Protein AF-A0A8J3AG41-F1 (afdb_monomer_lite)

Secondary structure (DSSP, 8-state):
--------------SSSSHHHHHHHHHHHHHHTTSTT-----------HHHHHHHHHHHHHHHHHHHHHHHHHHHHHHHHHHHHHHTT----S-HHHHHHHS-----TTPPP-HHHHHHHHHHHHHHHTT--HHHHHHHHTS-HHHHHHHHTTSSPPPHHHHHHHHHHHT--HHHHHHHHHHHHHHHHHHS-----

pLDDT: mean 72.89, std 23.7, range [34.88, 98.62]

Foldseek 3Di:
DDDDDDDDDDDDDDDPPPVVVVVVVVVVVVVVVVPVVPDDDDDPPPDPPVRVVVVVVVVVVVVVVVVVVVVVVVVVVVVVVVVVCVVPDPPPPDPVVVVVVVPPPVPLPDDDQLLQLLLCLLVCLCVVVPHDLVQLCVQLVHDSVVNVCSNRSNDDDDPSSLCSSCVSSVHHSVVSVVSSVVVVVVVCVSRPPPPD

Organism: NCBI:txid1769422

Sequence (196 aa):
MALETSSTMTAPLAATTRYAQETAQDLDRMHNTASVVADGSTMASTLTPAQKRAVLFAQQQILRARAARKAKDDRQAALHRMWANADREEEPVSRVNDAERTRVVVREDAPISLRKINGEVLRSLRTKDHKTLREISSKAGVSLGYLSEVERGQKEASSELLVSITHALGVRLSDMLMMVADRVREAESATPMSIA

Structure (mmCIF, N/CA/C/O backbone):
data_AF-A0A8J3AG41-F1
#
_entry.id   AF-A0A8J3AG41-F1
#
loop_
_atom_site.group_PDB
_atom_site.id
_atom_site.type_symbol
_atom_site.label_atom_id
_atom_site.label_alt_id
_atom_site.label_comp_id
_atom_site.label_asym_id
_atom_site.label_entity_id
_atom_site.label_seq_id
_atom_site.pdbx_PDB_ins_code
_atom_site.Cartn_x
_atom_site.Cartn_y
_atom_site.Cartn_z
_atom_site.occupancy
_atom_site.B_iso_or_equiv
_atom_site.auth_seq_id
_atom_site.auth_comp_id
_atom_site.auth_asym_id
_atom_site.auth_atom_id
_atom_site.pdbx_PDB_model_num
ATOM 1 N N . MET A 1 1 ? -43.669 50.202 -28.012 1.00 36.56 1 MET A N 1
ATOM 2 C CA . MET A 1 1 ? -44.116 50.920 -26.803 1.00 36.56 1 MET A CA 1
ATOM 3 C C . MET A 1 1 ? -44.992 49.954 -26.019 1.00 36.56 1 MET A C 1
ATOM 5 O O . MET A 1 1 ? -45.969 49.516 -26.598 1.00 36.56 1 MET A O 1
ATOM 9 N N . ALA A 1 2 ? -44.551 49.600 -24.805 1.00 38.56 2 ALA A N 1
ATOM 10 C CA . ALA A 1 2 ? -45.221 48.908 -23.687 1.00 38.56 2 ALA A CA 1
ATOM 11 C C . ALA A 1 2 ? -45.997 47.579 -23.919 1.00 38.56 2 ALA A C 1
ATOM 13 O O . ALA A 1 2 ? -46.876 47.535 -24.764 1.00 38.56 2 ALA A O 1
ATOM 14 N N . LEU A 1 3 ? -45.549 46.462 -23.303 1.00 39.31 3 LEU A N 1
ATOM 15 C CA . LEU A 1 3 ? -46.054 45.796 -22.059 1.00 39.31 3 LEU A CA 1
ATOM 16 C C . LEU A 1 3 ? -47.355 44.994 -22.345 1.00 39.31 3 LEU A C 1
ATOM 18 O O . LEU A 1 3 ? -48.200 45.488 -23.068 1.00 39.31 3 LEU A O 1
ATOM 22 N N . GLU A 1 4 ? -47.602 43.742 -21.940 1.00 36.19 4 GLU A N 1
ATOM 23 C CA . GLU A 1 4 ? -47.384 42.988 -20.688 1.00 36.19 4 GLU A CA 1
ATOM 24 C C . GLU A 1 4 ? -47.368 41.470 -21.032 1.00 36.19 4 GLU A C 1
ATOM 26 O O . GLU A 1 4 ? -48.158 40.999 -21.844 1.00 36.19 4 GLU A O 1
ATOM 31 N N . THR A 1 5 ? -46.349 40.689 -20.662 1.00 48.97 5 THR A N 1
ATOM 32 C CA . THR A 1 5 ? -46.307 39.743 -19.520 1.00 48.97 5 THR A CA 1
ATOM 33 C C . THR A 1 5 ? -47.616 39.022 -19.160 1.00 48.97 5 THR A C 1
ATOM 35 O O . THR A 1 5 ? -48.479 39.594 -18.501 1.00 48.97 5 THR A O 1
ATOM 38 N N . SER A 1 6 ? -47.687 37.713 -19.438 1.00 40.22 6 SER A N 1
ATOM 39 C CA . SER A 1 6 ? -48.563 36.789 -18.707 1.00 40.22 6 SER A CA 1
ATOM 40 C C . SER A 1 6 ? -47.785 35.540 -18.289 1.00 40.22 6 SER A C 1
ATOM 42 O O . SER A 1 6 ? -47.172 34.856 -19.106 1.00 40.22 6 SER A O 1
ATOM 44 N N . SER A 1 7 ? -47.777 35.320 -16.978 1.00 38.34 7 SER A N 1
ATOM 45 C CA . SER A 1 7 ? -47.120 34.253 -16.233 1.00 38.34 7 SER A CA 1
ATOM 46 C C . SER A 1 7 ? -48.202 33.295 -15.745 1.00 38.34 7 SER A C 1
ATOM 48 O O . SER A 1 7 ? -49.207 33.748 -15.199 1.00 38.34 7 SER A O 1
ATOM 50 N N . THR A 1 8 ? -48.018 31.986 -15.919 1.00 38.16 8 THR A N 1
ATOM 51 C CA . THR A 1 8 ? -48.847 30.966 -15.265 1.00 38.16 8 THR A CA 1
ATOM 52 C C . THR A 1 8 ? -48.002 29.775 -14.811 1.00 38.16 8 THR A C 1
ATOM 54 O O . THR A 1 8 ? -47.317 29.154 -15.614 1.00 38.16 8 THR A O 1
ATOM 57 N N . MET A 1 9 ? -48.175 29.455 -13.518 1.00 38.16 9 MET A N 1
ATOM 58 C CA . MET A 1 9 ? -48.061 28.138 -12.863 1.00 38.16 9 MET A CA 1
ATOM 59 C C . MET A 1 9 ? -46.650 27.557 -12.627 1.00 38.16 9 MET A C 1
ATOM 61 O O . MET A 1 9 ? -45.796 27.612 -13.493 1.00 38.16 9 MET A O 1
ATOM 65 N N . THR A 1 10 ? -46.302 26.898 -11.511 1.00 37.81 10 THR A N 1
ATOM 66 C CA . THR A 1 10 ? -46.996 26.489 -10.272 1.00 37.81 10 THR A CA 1
ATOM 67 C C . THR A 1 10 ? -45.979 25.740 -9.393 1.00 37.81 10 THR A C 1
ATOM 69 O O . THR A 1 10 ? -45.264 24.899 -9.929 1.00 37.81 10 THR A O 1
ATOM 72 N N . ALA A 1 11 ? -45.943 26.000 -8.075 1.00 46.06 11 ALA A N 1
ATOM 73 C CA . ALA A 1 11 ? -45.928 25.012 -6.965 1.00 46.06 11 ALA A CA 1
ATOM 74 C C . ALA A 1 11 ? -45.259 25.561 -5.674 1.00 46.06 11 ALA A C 1
ATOM 76 O O . ALA A 1 11 ? -44.270 26.288 -5.764 1.00 46.06 11 ALA A O 1
ATOM 77 N N . PRO A 1 12 ? -45.774 25.233 -4.466 1.00 44.53 12 PRO A N 1
ATOM 78 C CA . PRO A 1 12 ? -45.478 25.977 -3.241 1.00 44.53 12 PRO A CA 1
ATOM 79 C C . PRO A 1 12 ? -44.353 25.384 -2.367 1.00 44.53 12 PRO A C 1
ATOM 81 O O . PRO A 1 12 ? -44.258 24.178 -2.144 1.00 44.53 12 PRO A O 1
ATOM 84 N N . LEU A 1 13 ? -43.560 26.290 -1.786 1.00 49.25 13 LEU A N 1
ATOM 85 C CA . LEU A 1 13 ? -42.601 26.086 -0.694 1.00 49.25 13 LEU A CA 1
ATOM 86 C C . LEU A 1 13 ? -43.342 25.998 0.655 1.00 49.25 13 LEU A C 1
ATOM 88 O O . LEU A 1 13 ? -43.620 27.025 1.266 1.00 49.25 13 LEU A O 1
ATOM 92 N N . ALA A 1 14 ? -43.678 24.798 1.137 1.00 51.34 14 ALA A N 1
ATOM 93 C CA . ALA A 1 14 ? -44.323 24.649 2.455 1.00 51.34 14 ALA A CA 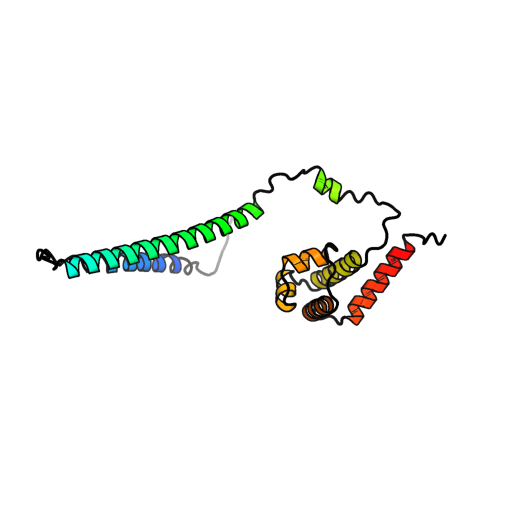1
ATOM 94 C C . ALA A 1 14 ? -43.998 23.331 3.191 1.00 51.34 14 ALA A C 1
ATOM 96 O O . ALA A 1 14 ? -44.852 22.794 3.895 1.00 51.34 14 ALA A O 1
ATOM 97 N N . ALA A 1 15 ? -42.781 22.791 3.049 1.00 47.53 15 ALA A N 1
ATOM 98 C CA . ALA A 1 15 ? -42.398 21.527 3.704 1.00 47.53 15 ALA A CA 1
ATOM 99 C C . ALA A 1 15 ? -41.177 21.604 4.645 1.00 47.53 15 ALA A C 1
ATOM 101 O O . ALA A 1 15 ? -40.955 20.676 5.416 1.00 47.53 15 ALA A O 1
ATOM 102 N N . THR A 1 16 ? -40.419 22.704 4.666 1.00 46.44 16 THR A N 1
ATOM 103 C CA . THR A 1 16 ? -39.138 22.757 5.407 1.00 46.44 16 THR A CA 1
ATOM 104 C C . THR A 1 16 ? -39.249 23.316 6.833 1.00 46.44 16 THR A C 1
ATOM 106 O O . THR A 1 16 ? -38.341 23.135 7.635 1.00 46.44 16 THR A O 1
ATOM 109 N N . THR A 1 17 ? -40.368 23.934 7.217 1.00 47.16 17 THR A N 1
ATOM 110 C CA . THR A 1 17 ? -40.473 24.606 8.532 1.00 47.16 17 THR A CA 1
ATOM 111 C C . THR A 1 17 ? -40.987 23.708 9.667 1.00 47.16 17 THR A C 1
ATOM 113 O O . THR A 1 17 ? -40.789 24.044 10.830 1.00 47.16 17 THR A O 1
ATOM 116 N N . ARG A 1 18 ? -41.590 22.539 9.388 1.00 45.62 18 ARG A N 1
ATOM 117 C CA . ARG A 1 18 ? -42.150 21.680 10.458 1.00 45.62 18 ARG A CA 1
ATOM 118 C C . ARG A 1 18 ? -41.102 20.874 11.233 1.00 45.62 18 ARG A C 1
ATOM 120 O O . ARG A 1 18 ? -41.240 20.727 12.440 1.00 45.62 18 ARG A O 1
ATOM 127 N N . TYR A 1 19 ? -40.015 20.446 10.588 1.00 46.03 19 TYR A N 1
ATOM 128 C CA . TYR A 1 19 ? -38.990 19.615 11.242 1.00 46.03 19 TYR A CA 1
ATOM 129 C C . TYR A 1 19 ? -38.147 20.348 12.301 1.00 46.03 19 TYR A C 1
ATOM 131 O O . TYR A 1 19 ? -37.528 19.699 13.136 1.00 46.03 19 TYR A O 1
ATOM 139 N N . ALA A 1 20 ? -38.126 21.685 12.302 1.00 49.38 20 ALA A N 1
ATOM 140 C CA . ALA A 1 20 ? -37.355 22.467 13.274 1.00 49.38 20 ALA A CA 1
ATOM 141 C C . ALA A 1 20 ? -38.138 22.809 14.558 1.00 49.38 20 ALA A C 1
ATOM 143 O O . ALA A 1 20 ? -37.534 23.214 15.549 1.00 49.38 20 ALA A O 1
ATOM 144 N N . GLN A 1 21 ? -39.470 22.663 14.559 1.00 46.06 21 GLN A N 1
ATOM 145 C CA . GLN A 1 21 ? -40.310 22.992 15.721 1.00 46.06 21 GLN A CA 1
ATOM 146 C C . GLN A 1 21 ? -40.555 21.787 16.644 1.00 46.06 21 GLN A C 1
ATOM 148 O O . GLN A 1 21 ? -40.683 21.976 17.853 1.00 46.06 21 GLN A O 1
ATOM 153 N N . GLU A 1 22 ? -40.536 20.555 16.123 1.00 45.59 22 GLU A N 1
ATOM 154 C CA . GLU A 1 22 ? -40.707 19.335 16.935 1.00 45.59 22 GLU A CA 1
ATOM 155 C C . GLU A 1 22 ? -39.511 19.061 17.863 1.00 45.59 22 GLU A C 1
ATOM 157 O O . GLU A 1 22 ? -39.698 18.679 19.016 1.00 45.59 22 GLU A O 1
ATOM 162 N N . THR A 1 23 ? -38.277 19.365 17.443 1.00 51.91 23 THR A N 1
ATOM 163 C CA . THR A 1 23 ? -37.080 19.138 18.276 1.00 51.91 23 THR A CA 1
ATOM 164 C C . THR A 1 23 ? -36.968 20.091 19.469 1.00 51.91 23 THR A C 1
ATOM 166 O O . THR A 1 23 ? -36.286 19.779 20.442 1.00 51.91 23 THR A O 1
ATOM 169 N N . ALA A 1 24 ? -37.628 21.253 19.417 1.00 45.84 24 ALA A N 1
ATOM 170 C CA . ALA A 1 24 ? -37.630 22.211 20.523 1.00 45.84 24 ALA A CA 1
ATOM 171 C C . ALA A 1 24 ? -38.620 21.813 21.634 1.00 45.84 24 ALA A C 1
ATOM 173 O O . ALA A 1 24 ? -38.321 22.006 22.810 1.00 45.84 24 ALA A O 1
ATOM 174 N N . GLN A 1 25 ? -39.760 21.203 21.282 1.00 49.34 25 GLN A N 1
ATOM 175 C CA . GLN A 1 25 ? -40.749 20.728 22.261 1.00 49.34 25 GLN A CA 1
ATOM 176 C C . GLN A 1 25 ? -40.289 19.475 23.020 1.00 49.34 25 GLN A C 1
ATOM 178 O O . GLN A 1 25 ? -40.615 19.325 24.200 1.00 49.34 25 GLN A O 1
ATOM 183 N N . ASP A 1 26 ? -39.490 18.608 22.393 1.00 46.56 26 ASP A N 1
ATOM 184 C CA . ASP A 1 26 ? -38.958 17.414 23.060 1.00 46.56 26 ASP A CA 1
ATOM 185 C C . ASP A 1 26 ? -37.839 17.736 24.064 1.00 46.56 26 ASP A C 1
ATOM 187 O O . ASP A 1 26 ? -37.774 17.120 25.130 1.00 46.56 26 ASP A O 1
ATOM 191 N N . LEU A 1 27 ? -37.010 18.754 23.807 1.00 49.56 27 LEU A N 1
ATOM 192 C CA . LEU A 1 27 ? -35.973 19.188 24.756 1.00 49.56 27 LEU A CA 1
ATOM 193 C C . LEU A 1 27 ? -36.553 19.875 26.005 1.00 49.56 27 LEU A C 1
ATOM 195 O O . LEU A 1 27 ? -35.980 19.751 27.093 1.00 49.56 27 LEU A O 1
ATOM 199 N N . ASP A 1 28 ? -37.703 20.539 25.873 1.00 46.38 28 ASP A N 1
ATOM 200 C CA . ASP A 1 28 ? -38.412 21.186 26.986 1.00 46.38 28 ASP A CA 1
ATOM 201 C C . ASP A 1 28 ? -39.203 20.160 27.826 1.00 46.38 28 ASP A C 1
ATOM 203 O O . ASP A 1 28 ? -39.227 20.215 29.060 1.00 46.38 28 ASP A O 1
ATOM 207 N N . ARG A 1 29 ? -39.746 19.112 27.182 1.00 49.69 29 ARG A N 1
ATOM 208 C CA . ARG A 1 29 ? -40.339 17.950 27.872 1.00 49.69 29 ARG A CA 1
ATOM 209 C C . ARG A 1 29 ? -39.324 17.183 28.717 1.00 49.69 29 ARG A C 1
ATOM 211 O O . ARG A 1 29 ? -39.673 16.756 29.816 1.00 49.69 29 ARG A O 1
ATOM 218 N N . MET A 1 30 ? -38.079 17.050 28.256 1.00 46.91 30 MET A N 1
ATOM 219 C CA . MET A 1 30 ? -37.020 16.387 29.031 1.00 46.91 30 MET A CA 1
ATOM 220 C C . MET A 1 30 ? -36.563 17.198 30.257 1.00 46.91 30 MET A C 1
ATOM 222 O O . MET A 1 30 ? -36.105 16.604 31.233 1.00 46.91 30 MET A O 1
ATOM 226 N N . HIS A 1 31 ? -36.726 18.528 30.256 1.00 44.34 31 HIS A N 1
ATOM 227 C CA . HIS A 1 31 ? -36.442 19.369 31.428 1.00 44.34 31 HIS A CA 1
ATOM 228 C C . HIS A 1 31 ? -37.589 19.374 32.450 1.00 44.34 31 HIS A C 1
ATOM 230 O O . HIS A 1 31 ? -37.336 19.486 33.650 1.00 44.34 31 HIS A O 1
ATOM 236 N N . ASN A 1 32 ? -38.839 19.187 32.012 1.00 44.91 32 ASN A N 1
ATOM 237 C CA . ASN A 1 32 ? -40.004 19.271 32.897 1.00 44.91 32 ASN A CA 1
ATOM 238 C C . ASN A 1 32 ? -40.341 17.951 33.626 1.00 44.91 32 ASN A C 1
ATOM 240 O O . ASN A 1 32 ? -41.004 17.961 34.658 1.00 44.91 32 ASN A O 1
ATOM 244 N N . THR A 1 33 ? -39.827 16.801 33.173 1.00 42.47 33 THR A N 1
ATOM 245 C CA . THR A 1 33 ? -39.965 15.525 33.910 1.00 42.47 33 THR A CA 1
ATOM 246 C C . THR A 1 33 ? -39.001 15.390 35.092 1.00 42.47 33 THR A C 1
ATOM 248 O O . THR A 1 33 ? -39.126 14.455 35.879 1.00 42.47 33 THR A O 1
ATOM 251 N N . ALA A 1 34 ? -38.044 16.311 35.243 1.00 39.38 34 ALA A N 1
ATOM 252 C CA . ALA A 1 34 ? -37.124 16.341 36.380 1.00 39.38 34 ALA A CA 1
ATOM 253 C C . ALA A 1 34 ? -37.651 17.161 37.577 1.00 39.38 34 ALA A C 1
ATOM 255 O O . ALA A 1 34 ? -37.074 17.080 38.660 1.00 39.38 34 ALA A O 1
ATOM 256 N N . SER A 1 35 ? -38.739 17.928 37.414 1.00 42.16 35 SER A N 1
ATOM 257 C CA . SER A 1 35 ? -39.269 18.827 38.456 1.00 42.16 35 SER A CA 1
ATOM 258 C C . SER A 1 35 ? -40.408 18.224 39.298 1.00 42.16 35 SER A C 1
ATOM 260 O O . SER A 1 35 ? -40.732 18.757 40.355 1.00 42.16 35 SER A O 1
ATOM 262 N N . VAL A 1 36 ? -40.972 17.072 38.906 1.00 44.12 36 VAL A N 1
ATOM 263 C CA . VAL A 1 36 ? -42.167 16.467 39.545 1.00 44.12 36 VAL A CA 1
ATOM 264 C C . VAL A 1 36 ? -41.846 15.611 40.792 1.00 44.12 36 VAL A C 1
ATOM 266 O O . VAL A 1 36 ? -42.715 14.948 41.342 1.00 44.12 36 VAL A O 1
ATOM 269 N N . VAL A 1 37 ? -40.614 15.643 41.314 1.00 46.59 37 VAL A N 1
ATOM 270 C CA . VAL A 1 37 ? -40.246 14.926 42.564 1.00 46.59 37 VAL A CA 1
ATOM 271 C C . VAL A 1 37 ? -39.979 15.886 43.737 1.00 46.59 37 VAL A C 1
ATOM 273 O O . VAL A 1 37 ? -39.535 15.473 44.803 1.00 46.59 37 VAL A O 1
ATOM 276 N N . ALA A 1 38 ? -40.276 17.176 43.582 1.00 45.97 38 ALA A N 1
ATOM 277 C CA . ALA A 1 38 ? -40.084 18.178 44.629 1.00 45.97 38 ALA A CA 1
ATOM 278 C C . ALA A 1 38 ? -41.406 18.584 45.304 1.00 45.97 38 ALA A C 1
ATOM 280 O O . ALA A 1 38 ? -41.698 19.766 45.430 1.00 45.97 38 ALA A O 1
ATOM 281 N N . ASP A 1 39 ? -42.193 17.610 45.762 1.00 41.06 39 ASP A N 1
ATOM 282 C CA . ASP A 1 39 ? -43.165 17.851 46.832 1.00 41.06 39 ASP A CA 1
ATOM 283 C C . ASP A 1 39 ? -43.136 16.675 47.815 1.00 41.06 39 ASP A C 1
ATOM 285 O O . ASP A 1 39 ? -43.698 15.604 47.603 1.00 41.06 39 ASP A O 1
ATOM 289 N N . GLY A 1 40 ? -42.318 16.848 48.845 1.00 44.06 40 GLY A N 1
ATOM 290 C CA . GLY A 1 40 ? -41.940 15.822 49.810 1.00 44.06 40 GLY A CA 1
ATOM 291 C C . GLY A 1 40 ? -41.161 16.464 50.946 1.00 44.06 40 GLY A C 1
ATOM 292 O O . GLY A 1 40 ? -40.018 16.105 51.228 1.00 44.06 40 GLY A O 1
ATOM 293 N N . SER A 1 41 ? -41.760 17.495 51.537 1.00 42.66 41 SER A N 1
ATOM 294 C CA . SER A 1 41 ? -41.221 18.214 52.681 1.00 42.66 41 SER A CA 1
ATOM 295 C C . SER A 1 41 ? -41.001 17.262 53.864 1.00 42.66 41 SER A C 1
ATOM 297 O O . SER A 1 41 ? -41.931 16.658 54.389 1.00 42.66 41 SER A O 1
ATOM 299 N N . THR A 1 42 ? -39.750 17.206 54.320 1.00 42.84 42 THR A N 1
ATOM 300 C CA . THR A 1 42 ? -39.383 17.223 55.744 1.00 42.84 42 THR A CA 1
ATOM 301 C C . THR A 1 42 ? -40.036 16.174 56.652 1.00 42.84 42 THR A C 1
ATOM 303 O O . THR A 1 42 ? -40.914 16.482 57.453 1.00 42.84 42 THR A O 1
ATOM 306 N N . MET A 1 43 ? -39.469 14.970 56.672 1.00 41.53 43 MET A N 1
ATOM 307 C CA . MET A 1 43 ? -39.323 14.238 57.932 1.00 41.53 43 MET A CA 1
ATOM 308 C C . MET A 1 43 ? -37.839 14.281 58.280 1.00 41.53 43 MET A C 1
ATOM 310 O O . MET A 1 43 ? -37.010 13.795 57.512 1.00 41.53 43 MET A O 1
ATOM 314 N N . ALA A 1 44 ? -37.487 14.940 59.385 1.00 46.97 44 ALA A N 1
ATOM 315 C CA . ALA A 1 44 ? -36.115 15.038 59.869 1.00 46.97 44 ALA A CA 1
ATOM 316 C C . ALA A 1 44 ? -35.490 13.634 59.927 1.00 46.97 44 ALA A C 1
ATOM 318 O O . ALA A 1 44 ? -35.841 12.825 60.783 1.00 46.97 44 ALA A O 1
ATOM 319 N N . SER A 1 45 ? -34.597 13.320 58.980 1.00 59.28 45 SER A N 1
ATOM 320 C CA . SER A 1 45 ? -34.043 11.977 58.850 1.00 59.28 45 SER A CA 1
ATOM 321 C C . SER A 1 45 ? -33.034 11.744 59.975 1.00 59.28 45 SER A C 1
ATOM 323 O O . SER A 1 45 ? -31.833 12.010 59.840 1.00 59.28 45 SER A O 1
ATOM 325 N N . THR A 1 46 ? -33.495 11.215 61.103 1.00 60.91 46 THR A N 1
ATOM 326 C CA . THR A 1 46 ? -32.637 10.574 62.102 1.00 60.91 46 THR A CA 1
ATOM 327 C C . THR A 1 46 ? -32.164 9.225 61.552 1.00 60.91 46 THR A C 1
ATOM 329 O O . THR A 1 46 ? -32.404 8.166 62.117 1.00 60.91 46 THR A O 1
ATOM 332 N N . LEU A 1 47 ? -31.477 9.267 60.402 1.00 67.75 47 LEU A N 1
ATOM 333 C CA . LEU A 1 47 ? -30.790 8.124 59.812 1.00 67.75 47 LEU A CA 1
ATOM 334 C C . LEU A 1 47 ? -29.871 7.535 60.877 1.00 67.75 47 LEU A C 1
ATOM 336 O O . LEU A 1 47 ? -29.074 8.263 61.491 1.00 67.75 47 LEU A O 1
ATOM 340 N N . THR A 1 48 ? -29.960 6.223 61.079 1.00 87.62 48 THR A N 1
ATOM 341 C CA . THR A 1 48 ? -29.035 5.539 61.979 1.00 87.62 48 THR A CA 1
ATOM 342 C C . THR A 1 48 ? -27.598 5.784 61.503 1.00 87.62 48 THR A C 1
ATOM 344 O O . THR A 1 48 ? -27.365 6.022 60.310 1.00 87.62 48 THR A O 1
ATOM 347 N N . PRO A 1 49 ? -26.589 5.727 62.389 1.00 84.56 49 PRO A N 1
ATOM 348 C CA . PRO A 1 49 ? -25.197 5.912 61.979 1.00 84.56 49 PRO A CA 1
ATOM 349 C C . PRO A 1 49 ? -24.778 4.990 60.820 1.00 84.56 49 PRO A C 1
ATOM 351 O O . PRO A 1 49 ? -23.992 5.395 59.964 1.00 84.56 49 PRO A O 1
ATOM 354 N N . ALA A 1 50 ? -25.350 3.783 60.744 1.00 84.81 50 ALA A N 1
ATOM 355 C CA . ALA A 1 50 ? -25.155 2.855 59.632 1.00 84.81 50 ALA A CA 1
ATOM 356 C C . ALA A 1 50 ? -25.777 3.368 58.320 1.00 84.81 50 ALA A C 1
ATOM 358 O O . ALA A 1 50 ? -25.118 3.355 57.282 1.00 84.81 50 ALA A O 1
ATOM 359 N N . GLN A 1 51 ? -27.005 3.893 58.365 1.00 82.81 51 GLN A N 1
ATOM 360 C CA . GLN A 1 51 ? -27.675 4.457 57.191 1.00 82.81 51 GLN A CA 1
ATOM 361 C C . GLN A 1 51 ? -26.984 5.736 56.685 1.00 82.81 51 GLN A C 1
ATOM 363 O O . GLN A 1 51 ? -26.811 5.894 55.479 1.00 82.81 51 GLN A O 1
ATOM 368 N N . LYS A 1 52 ? -26.490 6.612 57.575 1.00 84.38 52 LYS A N 1
ATOM 369 C CA . LYS A 1 52 ? -25.693 7.796 57.182 1.00 84.38 52 LYS A CA 1
ATOM 370 C C . LYS A 1 52 ? -24.403 7.406 56.456 1.00 84.38 52 LYS A C 1
ATOM 372 O O . LYS A 1 52 ? -24.060 8.005 55.438 1.00 84.38 52 LYS A O 1
ATOM 377 N N . ARG A 1 53 ? -23.702 6.377 56.949 1.00 87.38 53 ARG A N 1
ATOM 378 C CA . ARG A 1 53 ? -22.496 5.835 56.298 1.00 87.38 53 ARG A CA 1
ATOM 379 C C . ARG A 1 53 ? -22.812 5.217 54.936 1.00 87.38 53 ARG A C 1
ATOM 381 O O . ARG A 1 53 ? -22.052 5.435 53.999 1.00 87.38 53 ARG A O 1
ATOM 388 N N . ALA A 1 54 ? -23.936 4.513 54.810 1.00 83.69 54 ALA A N 1
ATOM 389 C CA . ALA A 1 54 ? -24.380 3.943 53.539 1.00 83.69 54 ALA A CA 1
ATOM 390 C C . ALA A 1 54 ? -24.676 5.028 52.489 1.00 83.69 54 ALA A C 1
ATOM 392 O O . ALA A 1 54 ? -24.233 4.912 51.348 1.00 83.69 54 ALA A O 1
ATOM 393 N N . VAL A 1 55 ? -25.348 6.117 52.881 1.00 88.62 55 VAL A N 1
ATOM 394 C CA . VAL A 1 55 ? -25.627 7.255 51.987 1.00 88.62 55 VAL A CA 1
ATOM 395 C C . VAL A 1 55 ? -24.337 7.951 51.547 1.00 88.62 55 VAL A C 1
ATOM 397 O O . VAL A 1 55 ? -24.161 8.199 50.356 1.00 88.62 55 VAL A O 1
ATOM 400 N N . LEU A 1 56 ? -23.399 8.210 52.465 1.00 90.44 56 LEU A N 1
ATOM 401 C CA . LEU A 1 56 ? -22.097 8.803 52.126 1.00 90.44 56 LEU A CA 1
ATOM 402 C C . LEU A 1 56 ? -21.272 7.904 51.202 1.00 90.44 56 LEU A C 1
ATOM 404 O O . LEU A 1 56 ? -20.658 8.390 50.254 1.00 90.44 56 LEU A O 1
ATOM 408 N N . PHE A 1 57 ? -21.277 6.593 51.449 1.00 91.62 57 PHE A N 1
ATOM 409 C CA . PHE A 1 57 ? -20.613 5.627 50.582 1.00 91.62 57 PHE A CA 1
ATOM 410 C C . PHE A 1 57 ? -21.221 5.646 49.177 1.00 91.62 57 PHE A C 1
ATOM 412 O O . PHE A 1 57 ? -20.487 5.779 48.201 1.00 91.62 57 PHE A O 1
ATOM 419 N N . ALA A 1 58 ? -22.551 5.609 49.060 1.00 83.62 58 ALA A N 1
ATOM 420 C CA . ALA A 1 58 ? -23.238 5.702 47.774 1.00 83.62 58 ALA A CA 1
ATOM 421 C C . ALA A 1 58 ? -22.938 7.030 47.054 1.00 83.62 58 ALA A C 1
ATOM 423 O O . ALA A 1 58 ? -22.605 7.031 45.868 1.00 83.62 58 ALA A O 1
ATOM 424 N N . GLN A 1 59 ? -22.962 8.157 47.772 1.00 89.31 59 GLN A N 1
ATOM 425 C CA . GLN A 1 59 ? -22.624 9.472 47.223 1.00 89.31 59 GLN A CA 1
ATOM 426 C C . GLN A 1 59 ? -21.169 9.521 46.728 1.00 89.31 59 GLN A C 1
ATOM 428 O O . GLN A 1 59 ? -20.898 10.041 45.643 1.00 89.31 59 GLN A O 1
ATOM 433 N N . GLN A 1 60 ? -20.235 8.918 47.469 1.00 91.56 60 GLN A N 1
ATOM 434 C CA . GLN A 1 60 ? -18.828 8.825 47.082 1.00 91.56 60 GLN A CA 1
ATOM 435 C C . GLN A 1 60 ? -18.616 7.919 45.861 1.00 91.56 60 GLN A C 1
ATOM 437 O O . GLN A 1 60 ? -17.815 8.259 44.989 1.00 91.56 60 GLN A O 1
ATOM 442 N N . GLN A 1 61 ? -19.343 6.804 45.754 1.00 89.12 61 GLN A N 1
ATOM 443 C CA . GLN A 1 61 ? -19.306 5.932 44.574 1.00 89.12 61 GLN A CA 1
ATOM 444 C C . GLN A 1 61 ? -19.820 6.663 43.327 1.00 89.12 61 GLN A C 1
ATOM 446 O O . GLN A 1 61 ? -19.180 6.610 42.278 1.00 89.12 61 G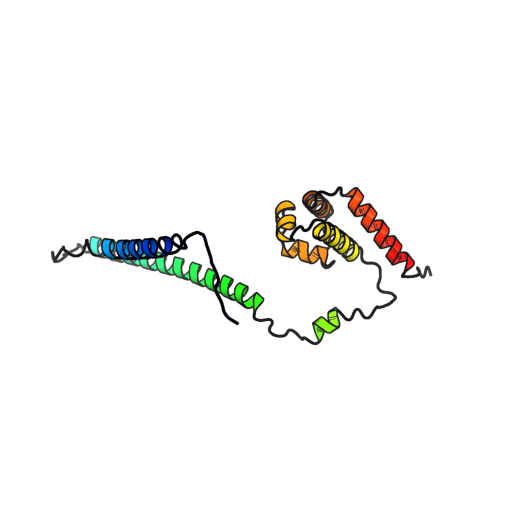LN A O 1
ATOM 451 N N . ILE A 1 62 ? -20.913 7.424 43.452 1.00 85.81 62 ILE A N 1
ATOM 452 C CA . ILE A 1 62 ? -21.459 8.239 42.355 1.00 85.81 62 ILE A CA 1
ATOM 453 C C . ILE A 1 62 ? -20.461 9.323 41.927 1.00 85.81 62 ILE A C 1
ATOM 455 O O . ILE A 1 62 ? -20.230 9.507 40.731 1.00 85.81 62 ILE A O 1
ATOM 459 N N . LEU A 1 63 ? -19.834 10.023 42.878 1.00 86.56 63 LEU A N 1
ATOM 460 C CA . LEU A 1 63 ? -18.819 11.040 42.581 1.00 86.56 63 LEU A CA 1
ATOM 461 C C . LEU A 1 63 ? -17.592 10.440 41.887 1.00 86.56 63 LEU A C 1
ATOM 463 O O . LEU A 1 63 ? -17.130 10.994 40.892 1.00 86.56 63 LEU A O 1
ATOM 467 N N . ARG A 1 64 ? -17.100 9.283 42.347 1.00 87.00 64 ARG A N 1
ATOM 468 C CA . ARG A 1 64 ? -15.989 8.562 41.703 1.00 87.00 64 ARG A CA 1
ATOM 469 C C . ARG A 1 64 ? -16.345 8.096 40.297 1.00 87.00 64 ARG A C 1
ATOM 471 O O . ARG A 1 64 ? -15.550 8.291 39.384 1.00 87.00 64 ARG A O 1
ATOM 478 N N . ALA A 1 65 ? -17.540 7.542 40.099 1.00 79.44 65 ALA A N 1
ATOM 479 C CA . ALA A 1 65 ? -18.011 7.120 38.783 1.00 79.44 65 ALA A CA 1
ATOM 480 C C . ALA A 1 65 ? -18.123 8.308 37.810 1.00 79.44 65 ALA A C 1
ATOM 482 O O . ALA A 1 65 ? -17.697 8.211 36.658 1.00 79.44 65 ALA A O 1
ATOM 483 N N . ARG A 1 66 ? -18.625 9.458 38.282 1.00 82.00 66 ARG A N 1
ATOM 484 C CA . ARG A 1 66 ? -18.677 10.702 37.495 1.00 82.00 66 ARG A CA 1
ATOM 485 C C . ARG A 1 66 ? -17.283 11.248 37.185 1.00 82.00 66 ARG A C 1
ATOM 487 O O . ARG A 1 66 ? -17.040 11.617 36.042 1.00 82.00 66 ARG A O 1
ATOM 494 N N . ALA A 1 67 ? -16.360 11.248 38.149 1.00 83.12 67 ALA A N 1
ATOM 495 C CA . ALA A 1 67 ? -14.973 11.667 37.937 1.00 83.12 67 ALA A CA 1
ATOM 496 C C . ALA A 1 67 ? -14.239 10.753 36.941 1.00 83.12 67 ALA A C 1
ATOM 498 O O . ALA A 1 67 ? -13.532 11.246 36.067 1.00 83.12 67 ALA A O 1
ATOM 499 N N . ALA A 1 68 ? -14.459 9.438 37.013 1.00 76.31 68 ALA A N 1
ATOM 500 C CA . ALA A 1 68 ? -13.896 8.472 36.073 1.00 76.31 68 ALA A CA 1
ATOM 501 C C . ALA A 1 68 ? -14.447 8.660 34.650 1.00 76.31 68 ALA A C 1
ATOM 503 O O . ALA A 1 68 ? -13.688 8.610 33.682 1.00 76.31 68 ALA A O 1
ATOM 504 N N . ARG A 1 69 ? -15.753 8.931 34.512 1.00 74.62 69 ARG A N 1
ATOM 505 C CA . ARG A 1 69 ? -16.372 9.215 33.210 1.00 74.62 69 ARG A CA 1
ATOM 506 C C . ARG A 1 69 ? -15.892 10.543 32.630 1.00 74.62 69 ARG A C 1
ATOM 508 O O . ARG A 1 69 ? -15.469 10.563 31.483 1.00 74.62 69 ARG A O 1
ATOM 515 N N . LYS A 1 70 ? -15.818 11.595 33.450 1.00 85.12 70 LYS A N 1
ATOM 516 C CA . LYS A 1 70 ? -15.229 12.883 33.063 1.00 85.12 70 LYS A CA 1
ATOM 517 C C . LYS A 1 70 ? -13.766 12.736 32.640 1.00 85.12 70 LYS A C 1
ATOM 519 O O . LYS A 1 70 ? -13.386 13.296 31.628 1.00 85.12 70 LYS A O 1
ATOM 524 N N . ALA A 1 71 ? -12.959 11.942 33.345 1.00 77.69 71 ALA A N 1
ATOM 525 C CA . ALA A 1 71 ? -11.567 11.695 32.963 1.00 77.69 71 ALA A CA 1
ATOM 526 C C . ALA A 1 71 ? -11.446 10.965 31.613 1.00 77.69 71 ALA A C 1
ATOM 528 O O . ALA A 1 71 ? -10.541 11.254 30.830 1.00 77.69 71 ALA A O 1
ATOM 529 N N . LYS A 1 72 ? -12.362 10.032 31.319 1.00 69.75 72 LYS A N 1
ATOM 530 C CA . LYS A 1 72 ? -12.432 9.358 30.016 1.00 69.75 72 LYS A CA 1
ATOM 531 C C . LYS A 1 72 ? -12.861 10.323 28.909 1.00 69.75 72 LYS A C 1
ATOM 533 O O . LYS A 1 72 ? -12.216 10.349 27.865 1.00 69.75 72 LYS A O 1
ATOM 538 N N . ASP A 1 73 ? -13.886 11.130 29.159 1.00 70.69 73 ASP A N 1
ATOM 539 C CA . ASP A 1 73 ? -14.400 12.114 28.205 1.00 70.69 73 ASP A CA 1
ATOM 540 C C . ASP A 1 73 ? -13.374 13.231 27.955 1.00 70.69 73 ASP A C 1
ATOM 542 O O . ASP A 1 73 ? -13.145 13.594 26.808 1.00 70.69 73 ASP A O 1
ATOM 546 N N . ASP A 1 74 ? -12.661 13.697 28.986 1.00 73.88 74 ASP A N 1
ATOM 547 C CA . ASP A 1 74 ? -11.555 14.658 28.879 1.00 73.88 74 ASP A CA 1
ATOM 548 C C . ASP A 1 74 ? -10.387 14.066 28.077 1.00 73.88 74 ASP A C 1
ATOM 550 O O . ASP A 1 74 ? -9.810 14.747 27.232 1.00 73.88 74 ASP A O 1
ATOM 554 N N . ARG A 1 75 ? -10.057 12.781 28.278 1.00 67.69 75 ARG A N 1
ATOM 555 C CA . ARG A 1 75 ? -9.034 12.076 27.487 1.00 67.69 75 ARG A CA 1
ATOM 556 C C . ARG A 1 75 ? -9.459 11.928 26.030 1.00 67.69 75 ARG A C 1
ATOM 558 O O . ARG A 1 75 ? -8.631 12.075 25.136 1.00 67.69 75 ARG A O 1
ATOM 565 N N . GLN A 1 76 ? -10.737 11.662 25.783 1.00 64.38 76 GLN A N 1
ATOM 566 C CA . GLN A 1 76 ? -11.285 11.520 24.439 1.00 64.38 76 GLN A CA 1
ATOM 567 C C . GLN A 1 76 ? -11.413 12.877 23.733 1.00 64.38 76 GLN A C 1
ATOM 569 O O . GLN A 1 76 ? -11.087 12.977 22.556 1.00 64.38 76 GLN A O 1
ATOM 574 N N . ALA A 1 77 ? -11.764 13.938 24.459 1.00 67.38 77 ALA A N 1
ATOM 575 C CA . ALA A 1 77 ? -11.742 15.315 23.985 1.00 67.38 77 ALA A CA 1
ATOM 576 C C . ALA A 1 77 ? -10.311 15.816 23.752 1.00 67.38 77 ALA A C 1
ATOM 578 O O . ALA A 1 77 ? -10.080 16.528 22.785 1.00 67.38 77 ALA A O 1
ATOM 579 N N . ALA A 1 78 ? -9.336 15.425 24.577 1.00 71.81 78 ALA A N 1
ATOM 580 C CA . ALA A 1 78 ? -7.922 15.714 24.349 1.00 71.81 78 ALA A CA 1
AT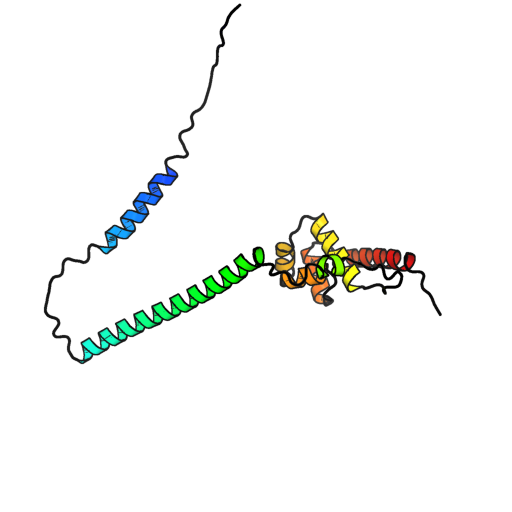OM 581 C C . ALA A 1 78 ? -7.402 14.990 23.102 1.00 71.81 78 ALA A C 1
ATOM 583 O O . ALA A 1 78 ? -6.743 15.611 22.279 1.00 71.81 78 ALA A O 1
ATOM 584 N N . LEU A 1 79 ? -7.758 13.717 22.906 1.00 66.81 79 LEU A N 1
ATOM 585 C CA . LEU A 1 79 ? -7.447 12.974 21.680 1.00 66.81 79 LEU A CA 1
ATOM 586 C C . LEU A 1 79 ? -8.112 13.600 20.449 1.00 66.81 79 LEU A C 1
ATOM 588 O O . LEU A 1 79 ? -7.459 13.770 19.427 1.00 66.81 79 LEU A O 1
ATOM 592 N N . HIS A 1 80 ? -9.382 13.994 20.551 1.00 59.94 80 HIS A N 1
ATOM 593 C CA . HIS A 1 80 ? -10.103 14.652 19.464 1.00 59.94 80 HIS A CA 1
ATOM 594 C C . HIS A 1 80 ? -9.572 16.065 19.189 1.00 59.94 80 HIS A C 1
ATOM 596 O O . HIS A 1 80 ? -9.527 16.465 18.038 1.00 59.94 80 HIS A O 1
ATOM 602 N N . ARG A 1 81 ? -9.119 16.813 20.206 1.00 68.25 81 ARG A N 1
ATOM 603 C CA . ARG A 1 81 ? -8.417 18.100 20.043 1.00 68.25 81 ARG A CA 1
ATOM 604 C C . ARG A 1 81 ? -7.044 17.911 19.414 1.00 68.25 81 ARG A C 1
ATOM 606 O O . ARG A 1 81 ? -6.709 18.660 18.514 1.00 68.25 81 ARG A O 1
ATOM 613 N N . MET A 1 82 ? -6.286 16.895 19.824 1.00 59.06 82 MET A N 1
ATOM 614 C CA . MET A 1 82 ? -5.020 16.546 19.175 1.00 59.06 82 MET A CA 1
ATOM 615 C C . MET A 1 82 ? -5.237 16.147 17.714 1.00 59.06 82 MET A C 1
ATOM 617 O O . MET A 1 82 ? -4.438 16.521 16.869 1.00 59.06 82 MET A O 1
ATOM 621 N N . TRP A 1 83 ? -6.323 15.441 17.393 1.00 55.78 83 TRP A N 1
ATOM 622 C CA . TRP A 1 83 ? -6.616 15.046 16.015 1.00 55.78 83 TRP A CA 1
ATOM 623 C C . TRP A 1 83 ? -7.217 16.187 15.178 1.00 55.78 83 TRP A C 1
ATOM 625 O O . TRP A 1 83 ? -6.848 16.345 14.025 1.00 55.78 83 TRP A O 1
ATOM 635 N N . ALA A 1 84 ? -8.049 17.047 15.771 1.00 56.41 84 ALA A N 1
ATOM 636 C CA . ALA A 1 84 ? -8.583 18.249 15.125 1.00 56.41 84 ALA A CA 1
ATOM 637 C C . ALA A 1 84 ? -7.522 19.347 14.936 1.00 56.41 84 ALA A C 1
ATOM 639 O O . ALA A 1 84 ? -7.621 20.146 14.007 1.00 56.41 84 ALA A O 1
ATOM 640 N N . ASN A 1 85 ? -6.501 19.382 15.797 1.00 47.81 85 ASN A N 1
ATOM 641 C CA . ASN A 1 85 ? -5.326 20.231 15.631 1.00 47.81 85 ASN A CA 1
ATOM 642 C C . ASN A 1 85 ? -4.255 19.568 14.754 1.00 47.81 85 ASN A C 1
ATOM 644 O O . ASN A 1 85 ? -3.434 20.289 14.217 1.00 47.81 85 ASN A O 1
ATOM 648 N N . ALA A 1 86 ? -4.269 18.251 14.521 1.00 52.16 86 ALA A N 1
ATOM 649 C CA . ALA A 1 86 ? -3.393 17.627 13.520 1.00 52.16 86 ALA A CA 1
ATOM 650 C C . ALA A 1 86 ? -3.725 18.084 12.085 1.00 52.16 86 ALA A C 1
ATOM 652 O O . ALA A 1 86 ? -2.863 18.027 11.215 1.00 52.16 86 ALA A O 1
ATOM 653 N N . ASP A 1 87 ? -4.941 18.598 11.865 1.00 49.03 87 ASP A N 1
ATOM 654 C CA . ASP A 1 87 ? -5.350 19.245 10.614 1.00 49.03 87 ASP A CA 1
ATOM 655 C C . ASP A 1 87 ? -5.067 20.771 10.595 1.00 49.03 87 ASP A C 1
ATOM 657 O O . ASP A 1 87 ? -5.272 21.414 9.566 1.00 49.03 87 ASP A O 1
ATOM 661 N N . ARG A 1 88 ? -4.626 21.386 11.714 1.00 46.03 88 ARG A N 1
ATOM 662 C CA . ARG A 1 88 ? -4.454 22.857 11.859 1.00 46.03 88 ARG A CA 1
ATOM 663 C C . ARG A 1 88 ? -3.073 23.331 12.324 1.00 46.03 88 ARG A C 1
ATOM 665 O O . ARG A 1 88 ? -2.643 24.394 11.891 1.00 46.03 88 ARG A O 1
ATOM 672 N N . GLU A 1 89 ? -2.391 22.585 13.181 1.00 40.97 89 GLU A N 1
ATOM 673 C CA . GLU A 1 89 ? -1.028 22.841 13.648 1.00 40.97 89 GLU A CA 1
ATOM 674 C C . GLU A 1 89 ? -0.061 21.904 12.919 1.00 40.97 89 GLU A C 1
ATOM 676 O O . GLU A 1 89 ? 0.509 20.965 13.471 1.00 40.97 89 GLU A O 1
ATOM 681 N N . GLU A 1 90 ? 0.166 22.226 11.646 1.00 43.50 90 GLU A N 1
ATOM 682 C CA . GLU A 1 90 ? 1.538 22.257 11.150 1.00 43.50 90 GLU A CA 1
ATOM 683 C C . GLU A 1 90 ? 2.286 23.358 11.929 1.00 43.50 90 GLU A C 1
ATOM 685 O O . GLU A 1 90 ? 2.432 24.482 11.447 1.00 43.50 90 GLU A O 1
ATOM 690 N N . GLU A 1 91 ? 2.765 23.076 13.144 1.00 34.88 91 GLU A N 1
ATOM 691 C CA . GLU A 1 91 ? 3.961 23.792 13.599 1.00 34.88 91 GLU A CA 1
ATOM 692 C C . GLU A 1 91 ? 5.059 23.469 12.573 1.00 34.88 91 GLU A C 1
ATOM 694 O O . GLU A 1 91 ? 5.244 22.293 12.233 1.00 34.88 91 GLU A O 1
ATOM 699 N N . PRO A 1 92 ? 5.724 24.485 11.995 1.00 41.41 92 PRO A N 1
ATOM 700 C CA . PRO A 1 92 ? 6.550 24.328 10.817 1.00 41.41 92 PRO A CA 1
ATOM 701 C C . PRO A 1 92 ? 7.795 23.548 11.214 1.00 41.41 92 PRO A C 1
ATOM 703 O O . PRO A 1 92 ? 8.825 24.122 11.571 1.00 41.41 92 PRO A O 1
ATOM 706 N N . VAL A 1 93 ? 7.731 22.222 11.099 1.00 43.69 93 VAL A N 1
ATOM 707 C CA . VAL A 1 93 ? 8.917 21.383 10.992 1.00 43.69 93 VAL A CA 1
ATOM 708 C C . VAL A 1 93 ? 9.543 21.744 9.659 1.00 43.69 93 VAL A C 1
ATOM 710 O O . VAL A 1 93 ? 9.346 21.063 8.667 1.00 43.69 93 VAL A O 1
ATOM 713 N N . SER A 1 94 ? 10.252 22.872 9.641 1.00 43.56 94 SER A N 1
ATOM 714 C CA . SER A 1 94 ? 11.085 23.307 8.542 1.00 43.56 94 SER A CA 1
ATOM 715 C C . SER A 1 94 ? 10.364 23.219 7.188 1.00 43.56 94 SER A C 1
ATOM 717 O O . SER A 1 94 ? 10.497 22.252 6.444 1.00 43.56 94 SER A O 1
ATOM 719 N N . ARG A 1 95 ? 9.669 24.289 6.784 1.00 44.94 95 ARG A N 1
ATOM 720 C CA . ARG A 1 95 ? 9.293 24.468 5.366 1.00 44.94 95 ARG A CA 1
ATOM 721 C C . ARG A 1 95 ? 10.512 24.553 4.438 1.00 44.94 95 ARG A C 1
ATOM 723 O O . ARG A 1 95 ? 10.336 24.534 3.223 1.00 44.94 95 ARG A O 1
ATOM 730 N N . VAL A 1 96 ? 11.733 24.590 4.986 1.00 45.38 96 VAL A N 1
ATOM 731 C CA . VAL A 1 96 ? 12.932 24.331 4.186 1.00 45.38 96 VAL A CA 1
ATOM 732 C C . VAL A 1 96 ? 13.066 22.847 3.817 1.00 45.38 96 VAL A C 1
ATOM 734 O O . VAL A 1 96 ? 13.591 22.575 2.754 1.00 45.38 96 VAL A O 1
ATOM 737 N N . ASN A 1 97 ? 12.437 21.902 4.530 1.00 47.88 97 ASN A N 1
ATOM 738 C CA . ASN A 1 97 ? 12.592 20.461 4.300 1.00 47.88 97 ASN A CA 1
ATOM 739 C C . ASN A 1 97 ? 11.511 19.762 3.456 1.00 47.88 97 ASN A C 1
ATOM 741 O O . ASN A 1 97 ? 11.770 18.645 3.028 1.00 47.88 97 ASN A O 1
ATOM 745 N N . ASP A 1 98 ? 10.336 20.336 3.169 1.00 39.41 98 ASP A N 1
ATOM 746 C CA . ASP A 1 98 ? 9.350 19.672 2.277 1.00 39.41 98 ASP A CA 1
ATOM 747 C C . ASP A 1 98 ? 9.578 20.004 0.797 1.00 39.41 98 ASP A C 1
ATOM 749 O O . ASP A 1 98 ? 9.512 19.121 -0.069 1.00 39.41 98 ASP A O 1
ATOM 753 N N . ALA A 1 99 ? 9.978 21.249 0.517 1.00 45.81 99 ALA A N 1
ATOM 754 C CA . ALA A 1 99 ? 10.571 21.615 -0.766 1.00 45.81 99 ALA A CA 1
ATOM 755 C C . ALA A 1 99 ? 11.919 20.902 -0.988 1.00 45.81 99 ALA A C 1
ATOM 757 O O . ALA A 1 99 ? 12.308 20.698 -2.130 1.00 45.81 99 ALA A O 1
ATOM 758 N N . GLU A 1 100 ? 12.605 20.469 0.077 1.00 43.00 100 GLU A N 1
ATOM 759 C CA . GLU A 1 100 ? 13.915 19.803 0.019 1.00 43.00 100 GLU A CA 1
ATOM 760 C C . GLU A 1 100 ? 13.841 18.264 0.139 1.00 43.00 100 GLU A C 1
ATOM 762 O O . GLU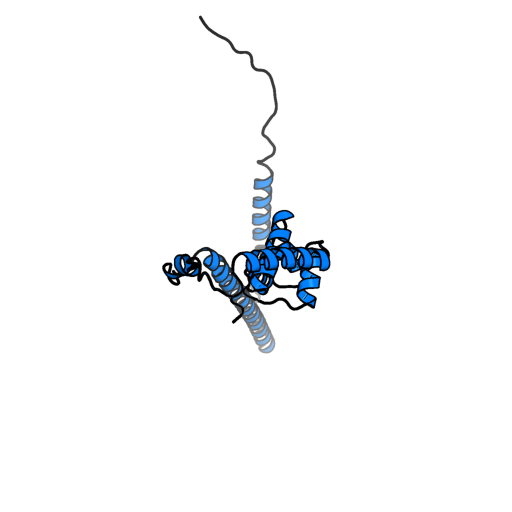 A 1 100 ? 14.679 17.581 -0.436 1.00 43.00 100 GLU A O 1
ATOM 767 N N . ARG A 1 101 ? 12.773 17.683 0.719 1.00 47.00 101 ARG A N 1
ATOM 768 C CA . ARG A 1 101 ? 12.397 16.255 0.562 1.00 47.00 101 ARG A CA 1
ATOM 769 C C . ARG A 1 101 ? 11.927 15.955 -0.855 1.00 47.00 101 ARG A C 1
ATOM 771 O O . ARG A 1 101 ? 12.091 14.829 -1.320 1.00 47.00 101 ARG A O 1
ATOM 778 N N . THR A 1 102 ? 11.344 16.958 -1.514 1.00 40.91 102 THR A N 1
ATOM 779 C CA . THR A 1 102 ? 10.907 16.895 -2.917 1.00 40.91 102 THR A CA 1
ATOM 780 C C . THR A 1 102 ? 11.880 17.590 -3.869 1.00 40.91 102 THR A C 1
ATOM 782 O O . THR A 1 102 ? 11.742 17.441 -5.082 1.00 40.91 102 THR A O 1
ATOM 785 N N . ARG A 1 103 ? 12.971 18.199 -3.372 1.00 41.56 103 ARG A N 1
ATOM 786 C CA . ARG A 1 103 ? 14.233 18.162 -4.118 1.00 41.56 103 ARG A CA 1
ATOM 787 C C . ARG A 1 103 ? 14.690 16.715 -4.074 1.00 41.56 103 ARG A C 1
ATOM 789 O O . ARG A 1 103 ? 15.619 16.326 -3.372 1.00 41.56 103 ARG A O 1
ATOM 796 N N . VAL A 1 104 ? 14.049 15.916 -4.917 1.00 43.44 104 VAL A N 1
ATOM 797 C CA . VAL A 1 104 ? 14.776 14.955 -5.714 1.00 43.44 104 VAL A CA 1
ATOM 798 C C . VAL A 1 104 ? 15.843 15.798 -6.409 1.00 43.44 104 VAL A C 1
ATOM 800 O O . VAL A 1 104 ? 15.664 16.294 -7.514 1.00 43.44 104 VAL A O 1
ATOM 803 N N . VAL A 1 105 ? 16.963 16.022 -5.712 1.00 42.47 105 VAL A N 1
ATOM 804 C CA . VAL A 1 105 ? 18.249 15.956 -6.374 1.00 42.47 105 VAL A CA 1
ATOM 805 C C . VAL A 1 105 ? 18.126 14.626 -7.080 1.00 42.47 105 VAL A C 1
ATOM 807 O O . VAL A 1 105 ? 18.091 13.579 -6.425 1.00 42.47 105 VAL A O 1
ATOM 810 N N . VAL A 1 106 ? 17.851 14.689 -8.379 1.00 46.25 106 VAL A N 1
ATOM 811 C CA . VAL A 1 106 ? 18.001 13.554 -9.264 1.00 46.25 106 VAL A CA 1
ATOM 812 C C . VAL A 1 106 ? 19.472 13.225 -9.093 1.00 46.25 106 VAL A C 1
ATOM 814 O O . VAL A 1 106 ? 20.342 13.814 -9.715 1.00 46.25 106 VAL A O 1
ATOM 817 N N . ARG A 1 107 ? 19.778 12.399 -8.092 1.00 48.47 107 ARG A N 1
ATOM 818 C CA . ARG A 1 107 ? 20.995 11.627 -8.106 1.00 48.47 107 ARG A CA 1
ATOM 819 C C . ARG A 1 107 ? 20.716 10.733 -9.290 1.00 48.47 107 ARG A C 1
ATOM 821 O O . ARG A 1 107 ? 19.909 9.814 -9.163 1.00 48.47 107 ARG A O 1
ATOM 828 N N . GLU A 1 108 ? 21.266 11.114 -10.436 1.00 51.72 108 GLU A N 1
ATOM 829 C CA . GLU A 1 108 ? 21.129 10.395 -11.705 1.00 51.72 108 GLU A CA 1
ATOM 830 C C . GLU A 1 108 ? 21.538 8.911 -11.541 1.00 51.72 108 GLU A C 1
ATOM 832 O O . GLU A 1 108 ? 21.122 8.072 -12.329 1.00 51.72 108 GLU A O 1
ATOM 837 N N . ASP A 1 109 ? 22.175 8.571 -10.408 1.00 56.00 109 ASP A N 1
ATOM 838 C CA . ASP A 1 109 ? 22.616 7.234 -10.008 1.00 56.00 109 ASP A CA 1
ATOM 839 C C . ASP A 1 109 ? 21.916 6.648 -8.756 1.00 56.00 109 ASP A C 1
ATOM 841 O O . ASP A 1 109 ? 22.453 5.746 -8.107 1.00 56.00 109 ASP A O 1
ATOM 845 N N . ALA A 1 110 ? 20.756 7.161 -8.316 1.00 64.50 110 ALA A N 1
ATOM 846 C CA . ALA A 1 110 ? 20.066 6.551 -7.172 1.00 64.50 110 ALA A CA 1
ATOM 847 C C . ALA A 1 110 ? 19.614 5.117 -7.525 1.00 64.50 110 ALA A C 1
ATOM 849 O O . ALA A 1 110 ? 18.854 4.945 -8.478 1.00 64.50 110 ALA A O 1
ATOM 850 N N . PRO A 1 111 ? 20.013 4.088 -6.752 1.00 76.38 111 PRO A N 1
ATOM 851 C CA . PRO A 1 111 ? 19.701 2.705 -7.091 1.00 76.38 111 PRO A CA 1
ATOM 852 C C . PRO A 1 111 ? 18.189 2.457 -7.106 1.00 76.38 111 PRO A C 1
ATOM 854 O O . PRO A 1 111 ? 17.442 2.990 -6.273 1.00 76.38 111 PRO A O 1
ATOM 857 N N . ILE A 1 112 ? 17.751 1.607 -8.039 1.00 87.00 112 ILE A N 1
ATOM 858 C CA . ILE A 1 112 ? 16.353 1.196 -8.205 1.00 87.00 112 ILE A CA 1
ATOM 859 C C . ILE A 1 112 ? 15.819 0.641 -6.879 1.00 87.00 112 ILE A C 1
ATOM 861 O O . ILE A 1 112 ? 16.404 -0.251 -6.266 1.00 87.00 112 ILE A O 1
ATOM 865 N N . SER A 1 113 ? 14.685 1.175 -6.418 1.00 94.31 113 SER A N 1
ATOM 866 C CA . SER A 1 113 ? 14.074 0.786 -5.146 1.00 94.31 113 SER A CA 1
ATOM 867 C C . SER A 1 113 ? 12.771 0.026 -5.372 1.00 94.31 113 SER A C 1
ATOM 869 O O . SER A 1 113 ? 11.756 0.623 -5.737 1.00 94.31 113 SER A O 1
ATOM 871 N N . LEU A 1 114 ? 12.772 -1.279 -5.077 1.00 95.25 114 LEU A N 1
ATOM 872 C CA . LEU A 1 114 ? 11.591 -2.127 -5.273 1.00 95.25 114 LEU A CA 1
ATOM 873 C C . LEU A 1 114 ? 10.390 -1.703 -4.420 1.00 95.25 114 LEU A C 1
ATOM 875 O O . LEU A 1 114 ? 9.294 -1.625 -4.964 1.00 95.25 114 LEU A O 1
ATOM 879 N N . ARG A 1 115 ? 10.556 -1.324 -3.141 1.00 96.00 115 ARG A N 1
ATOM 880 C CA . ARG A 1 115 ? 9.439 -0.740 -2.361 1.00 96.00 115 ARG A CA 1
ATOM 881 C C . ARG A 1 115 ? 8.791 0.466 -3.018 1.00 96.00 115 ARG A C 1
ATOM 883 O O . ARG A 1 115 ? 7.580 0.619 -2.902 1.00 96.00 115 ARG A O 1
ATOM 890 N N . LYS A 1 116 ? 9.569 1.344 -3.662 1.00 96.69 116 LYS A N 1
ATOM 891 C CA . LYS A 1 116 ? 9.008 2.527 -4.325 1.00 96.69 116 LYS A CA 1
ATOM 892 C C . LYS A 1 116 ? 8.176 2.108 -5.526 1.00 96.69 116 LYS A C 1
ATOM 894 O O . LYS A 1 116 ? 7.017 2.491 -5.598 1.00 96.69 116 LYS A O 1
ATOM 899 N N . ILE A 1 117 ? 8.723 1.244 -6.379 1.00 97.62 117 ILE A N 1
ATOM 900 C CA . ILE A 1 117 ? 8.013 0.734 -7.557 1.00 97.62 117 ILE A CA 1
ATOM 901 C C . ILE A 1 117 ? 6.745 -0.026 -7.145 1.00 97.62 117 ILE A C 1
ATOM 903 O O . ILE A 1 117 ? 5.664 0.247 -7.663 1.00 97.62 117 ILE A O 1
ATOM 907 N N . ASN A 1 118 ? 6.840 -0.923 -6.161 1.00 97.94 118 ASN A N 1
ATOM 908 C CA . ASN A 1 118 ? 5.685 -1.634 -5.613 1.00 97.94 118 ASN A CA 1
ATOM 909 C C . ASN A 1 118 ? 4.627 -0.656 -5.085 1.00 97.94 118 ASN A C 1
ATOM 911 O O . ASN A 1 118 ? 3.450 -0.774 -5.424 1.00 97.94 118 ASN A O 1
ATOM 915 N N . GLY A 1 119 ? 5.042 0.327 -4.282 1.00 98.25 119 GLY A N 1
ATOM 916 C CA . GLY A 1 119 ? 4.156 1.349 -3.732 1.00 98.25 119 GLY A CA 1
ATOM 917 C C . GLY A 1 119 ? 3.452 2.177 -4.810 1.00 98.25 119 GLY A C 1
ATOM 918 O O . GLY A 1 119 ? 2.241 2.387 -4.730 1.00 98.25 119 GLY A O 1
ATOM 919 N N . GLU A 1 120 ? 4.180 2.587 -5.848 1.00 98.19 120 GLU A N 1
ATOM 920 C CA . GLU A 1 120 ? 3.651 3.336 -6.991 1.00 98.19 120 GLU A CA 1
ATOM 921 C C . GLU A 1 120 ? 2.625 2.530 -7.790 1.00 98.19 120 GLU A C 1
ATOM 923 O O . GLU A 1 120 ? 1.558 3.056 -8.118 1.00 98.19 120 GLU A O 1
ATOM 928 N N . VAL A 1 121 ? 2.904 1.251 -8.064 1.00 98.50 121 VAL A N 1
ATOM 929 C CA . VAL A 1 121 ? 1.969 0.357 -8.762 1.00 98.50 121 VAL A CA 1
ATOM 930 C C . VAL A 1 121 ? 0.696 0.160 -7.936 1.00 98.50 121 VAL A C 1
ATOM 932 O O . VAL A 1 121 ? -0.405 0.331 -8.460 1.00 98.50 121 VAL A O 1
ATOM 935 N N . LEU A 1 122 ? 0.818 -0.118 -6.632 1.00 98.50 122 LEU A N 1
ATOM 936 C CA . LEU A 1 122 ? -0.338 -0.259 -5.737 1.00 98.50 122 LEU A CA 1
ATOM 937 C C . LEU A 1 122 ? -1.183 1.019 -5.691 1.00 98.50 122 LEU A C 1
ATOM 939 O O . LEU A 1 122 ? -2.408 0.961 -5.827 1.00 98.50 122 LEU A O 1
ATOM 943 N N . ARG A 1 123 ? -0.532 2.180 -5.561 1.00 98.62 123 ARG A N 1
ATOM 944 C CA . ARG A 1 123 ? -1.203 3.481 -5.579 1.00 98.62 123 ARG A CA 1
ATOM 945 C C . ARG A 1 123 ? -1.921 3.711 -6.905 1.00 98.62 123 ARG A C 1
ATOM 947 O O . ARG A 1 123 ? -3.078 4.121 -6.886 1.00 98.62 123 ARG A O 1
ATOM 954 N N . SER A 1 124 ? -1.262 3.430 -8.031 1.00 98.50 124 SER A N 1
ATOM 955 C CA . SER A 1 124 ? -1.826 3.591 -9.373 1.00 98.50 124 SER A CA 1
ATOM 956 C C . SER A 1 124 ? -3.097 2.762 -9.542 1.00 98.50 124 SER A C 1
ATOM 958 O O . SER A 1 124 ? -4.142 3.322 -9.878 1.00 98.50 124 SER A O 1
ATOM 960 N N . LEU A 1 125 ? -3.037 1.468 -9.207 1.00 98.38 125 LEU A N 1
ATOM 961 C CA . LEU A 1 125 ? -4.179 0.552 -9.233 1.00 98.38 125 LEU A CA 1
ATOM 962 C C . LEU A 1 125 ? -5.333 1.059 -8.366 1.00 98.38 125 LEU A C 1
ATOM 964 O O . LEU A 1 125 ? -6.474 1.121 -8.822 1.00 98.38 125 LEU A O 1
ATOM 968 N N . ARG A 1 126 ? -5.036 1.493 -7.136 1.00 98.44 126 ARG A N 1
ATOM 969 C CA . ARG A 1 126 ? -6.048 2.032 -6.225 1.00 98.44 126 ARG A CA 1
ATOM 970 C C . ARG A 1 126 ? -6.731 3.274 -6.798 1.00 98.44 126 ARG A C 1
ATOM 972 O O . ARG A 1 126 ? -7.955 3.375 -6.758 1.00 98.44 126 ARG A O 1
ATOM 979 N N . THR A 1 127 ? -5.949 4.233 -7.294 1.00 97.94 127 THR A N 1
ATOM 980 C CA . THR A 1 127 ? -6.479 5.510 -7.794 1.00 97.94 127 THR A CA 1
ATOM 981 C C . THR A 1 127 ? -7.208 5.376 -9.124 1.00 97.94 127 THR A C 1
ATOM 983 O O . THR A 1 127 ? -8.186 6.087 -9.332 1.00 97.94 127 THR A O 1
ATOM 986 N N . LYS A 1 128 ? -6.772 4.454 -9.992 1.00 96.88 128 LYS A N 1
ATOM 987 C CA . LYS A 1 128 ? -7.422 4.161 -11.276 1.00 96.88 128 LYS A CA 1
ATOM 988 C C . LYS A 1 128 ? -8.845 3.636 -11.080 1.00 96.88 128 LYS A C 1
ATOM 990 O O . LYS A 1 128 ? -9.733 4.003 -11.835 1.00 96.88 128 LYS A O 1
ATOM 995 N N . ASP A 1 129 ? -9.055 2.857 -10.025 1.00 95.38 129 ASP A N 1
ATOM 996 C CA . ASP A 1 129 ? -10.367 2.337 -9.634 1.00 95.38 129 ASP A CA 1
ATOM 997 C C . ASP A 1 129 ? -11.143 3.276 -8.693 1.00 95.38 129 ASP A C 1
ATOM 999 O O . ASP A 1 129 ? -12.162 2.880 -8.128 1.00 95.38 129 ASP A O 1
ATOM 1003 N N . HIS A 1 130 ? -10.659 4.504 -8.474 1.00 97.69 130 HIS A N 1
ATOM 1004 C CA . HIS A 1 130 ? -11.259 5.492 -7.569 1.00 97.69 130 HIS A CA 1
ATOM 1005 C C . HIS A 1 130 ? -11.467 4.999 -6.124 1.00 97.69 130 HIS A C 1
ATOM 1007 O O . HIS A 1 130 ? -12.320 5.515 -5.403 1.00 97.69 130 HIS A O 1
ATOM 1013 N N . LYS A 1 131 ? -10.661 4.031 -5.668 1.00 97.25 131 LYS A N 1
ATOM 1014 C CA . LYS A 1 131 ? -10.744 3.475 -4.311 1.00 97.25 131 LYS A CA 1
ATOM 1015 C C . LYS A 1 131 ? -9.977 4.349 -3.317 1.00 97.25 131 LYS A C 1
ATOM 1017 O O . LYS A 1 131 ? -8.884 4.856 -3.597 1.00 97.25 131 LYS A O 1
ATOM 1022 N N . THR A 1 132 ? -10.505 4.519 -2.113 1.00 98.38 132 THR A N 1
ATOM 1023 C CA . THR A 1 132 ? -9.832 5.286 -1.053 1.00 98.38 132 THR A CA 1
ATOM 1024 C C . THR A 1 132 ? -8.843 4.419 -0.274 1.00 98.38 132 THR A C 1
ATOM 1026 O O . THR A 1 132 ? -8.974 3.197 -0.204 1.00 98.38 132 THR A O 1
ATOM 1029 N N . LEU A 1 133 ? -7.846 5.041 0.370 1.00 98.44 133 LEU A N 1
ATOM 1030 C CA . LEU A 1 133 ? -6.939 4.325 1.280 1.00 98.44 133 LEU A CA 1
ATOM 1031 C C . LEU A 1 133 ? -7.707 3.588 2.386 1.00 98.44 133 LEU A C 1
ATOM 1033 O O . LEU A 1 133 ? -7.346 2.468 2.728 1.00 98.44 133 LEU A O 1
ATOM 1037 N N . ARG A 1 134 ? -8.777 4.201 2.914 1.00 98.19 134 ARG A N 1
ATOM 1038 C CA . ARG A 1 134 ? -9.609 3.630 3.982 1.00 98.19 134 ARG A CA 1
ATOM 1039 C C . ARG A 1 134 ? -10.324 2.358 3.533 1.00 98.19 134 ARG A C 1
ATOM 1041 O O . ARG A 1 134 ? -10.361 1.389 4.286 1.00 98.19 134 ARG A O 1
ATOM 1048 N N . GLU A 1 135 ? -10.871 2.357 2.321 1.00 97.75 135 GLU A N 1
ATOM 1049 C CA . GLU A 1 135 ? -11.536 1.184 1.747 1.00 97.75 135 GLU A CA 1
ATOM 1050 C C . GLU A 1 135 ? -10.570 0.011 1.598 1.00 97.75 135 GLU A C 1
ATOM 1052 O O . GLU A 1 135 ? -10.880 -1.100 2.030 1.00 97.75 135 GLU A O 1
ATOM 1057 N N . ILE A 1 136 ? -9.390 0.256 1.021 1.00 98.62 136 ILE A N 1
ATOM 1058 C CA . ILE A 1 136 ? -8.400 -0.801 0.793 1.00 98.62 136 ILE A CA 1
ATOM 1059 C C . ILE A 1 136 ? -7.809 -1.287 2.107 1.00 98.62 136 ILE A C 1
ATOM 1061 O O . ILE A 1 136 ? -7.754 -2.492 2.331 1.00 98.62 136 ILE A O 1
ATOM 1065 N N . SER A 1 137 ? -7.415 -0.379 3.003 1.00 98.31 137 SER A N 1
ATOM 1066 C CA . SER A 1 137 ? -6.803 -0.759 4.276 1.00 98.31 137 SER A CA 1
ATOM 1067 C C . SER A 1 137 ? -7.755 -1.608 5.119 1.00 98.31 137 SER A C 1
ATOM 1069 O O . SER A 1 137 ? -7.347 -2.625 5.673 1.00 98.31 137 SER A O 1
ATOM 1071 N N . SER A 1 138 ? -9.044 -1.242 5.149 1.00 98.00 138 SER A N 1
ATOM 1072 C CA . SER A 1 138 ? -10.068 -2.012 5.857 1.00 98.00 138 SER A CA 1
ATOM 1073 C C . SER A 1 138 ? -10.250 -3.413 5.271 1.00 98.00 138 SER A C 1
ATOM 1075 O O . SER A 1 138 ? -10.359 -4.369 6.031 1.00 98.00 138 SER A O 1
ATOM 1077 N N . LYS A 1 139 ? -10.283 -3.549 3.939 1.00 98.12 139 LYS A N 1
ATOM 1078 C CA . LYS A 1 139 ? -10.439 -4.850 3.264 1.00 98.12 139 LYS A CA 1
ATOM 1079 C C . LYS A 1 139 ? -9.198 -5.735 3.390 1.00 98.12 139 LYS A C 1
ATOM 1081 O O . LYS A 1 139 ? -9.332 -6.944 3.514 1.00 98.12 139 LYS A O 1
ATOM 1086 N N . ALA A 1 140 ? -8.012 -5.134 3.371 1.00 97.50 140 ALA A N 1
ATOM 1087 C CA . ALA A 1 140 ? -6.736 -5.837 3.468 1.00 97.50 140 ALA A CA 1
ATOM 1088 C C . ALA A 1 140 ? -6.329 -6.180 4.916 1.00 97.50 140 ALA A C 1
ATOM 1090 O O . ALA A 1 140 ? -5.306 -6.832 5.125 1.00 97.50 140 ALA A O 1
ATOM 1091 N N . GLY A 1 141 ? -7.090 -5.730 5.922 1.00 97.62 141 GLY A N 1
ATOM 1092 C CA . GLY A 1 141 ? -6.780 -5.983 7.332 1.00 97.62 141 GLY A CA 1
ATOM 1093 C C . GLY A 1 141 ? -5.538 -5.240 7.837 1.00 97.62 141 GLY A C 1
ATOM 1094 O O . GLY A 1 141 ? -4.875 -5.710 8.757 1.00 97.62 141 GLY A O 1
ATOM 1095 N N . VAL A 1 142 ? -5.211 -4.086 7.248 1.00 97.75 142 VAL A N 1
ATOM 1096 C CA . VAL A 1 142 ? -4.057 -3.257 7.635 1.00 97.75 142 VAL A CA 1
ATOM 1097 C C . VAL A 1 142 ? -4.498 -1.862 8.067 1.00 97.75 142 VAL A C 1
ATOM 1099 O O . VAL A 1 14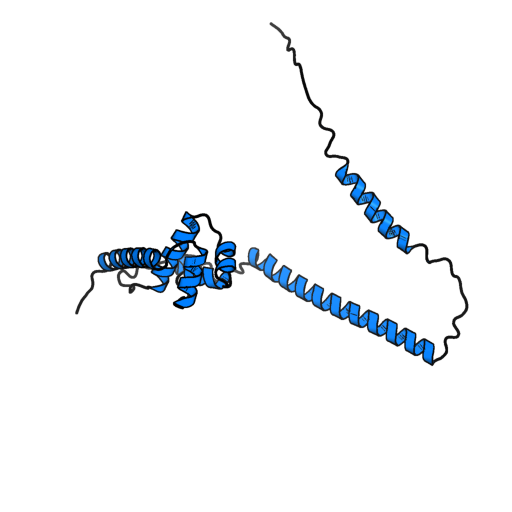2 ? -5.592 -1.398 7.743 1.00 97.75 142 VAL A O 1
ATOM 1102 N N . SER A 1 143 ? -3.639 -1.148 8.796 1.00 98.12 143 SER A N 1
ATOM 1103 C CA . SER A 1 143 ? -3.935 0.242 9.141 1.00 98.12 143 SER A CA 1
ATOM 1104 C C . SER A 1 143 ? -3.838 1.151 7.909 1.00 98.12 143 SER A C 1
ATOM 1106 O O . SER A 1 143 ? -3.021 0.934 7.010 1.00 98.12 143 SER A O 1
ATOM 1108 N N . LEU A 1 144 ? -4.656 2.208 7.879 1.00 98.12 144 LEU A N 1
ATOM 1109 C CA . LEU A 1 144 ? -4.616 3.224 6.820 1.00 98.12 144 LEU A CA 1
ATOM 1110 C C . LEU A 1 144 ? -3.223 3.856 6.711 1.00 98.12 144 LEU A C 1
ATOM 1112 O O . LEU A 1 144 ? -2.704 4.014 5.609 1.00 98.12 144 LEU A O 1
ATOM 1116 N N . GLY A 1 145 ? -2.612 4.180 7.856 1.00 98.00 145 GLY A N 1
ATOM 1117 C CA . GLY A 1 145 ? -1.262 4.740 7.923 1.00 98.00 145 GLY A CA 1
ATOM 1118 C C . GLY A 1 145 ? -0.220 3.807 7.310 1.00 98.00 145 GLY A C 1
ATOM 1119 O O . GLY A 1 145 ? 0.564 4.254 6.478 1.00 98.00 145 GLY A O 1
ATOM 1120 N N . TYR A 1 146 ? -0.285 2.510 7.628 1.00 98.38 146 TYR A N 1
ATOM 1121 C CA . TYR A 1 146 ? 0.623 1.509 7.070 1.00 98.38 146 TYR A CA 1
ATOM 1122 C C . TYR A 1 146 ? 0.500 1.407 5.546 1.00 98.38 146 TYR A C 1
ATOM 1124 O O . TYR A 1 146 ? 1.505 1.519 4.848 1.00 98.38 146 TYR A O 1
ATOM 1132 N N . LEU A 1 147 ? -0.722 1.284 5.010 1.00 98.56 147 LEU A N 1
ATOM 1133 C CA . LEU A 1 147 ? -0.933 1.257 3.556 1.00 98.56 147 LEU A CA 1
ATOM 1134 C C . LEU A 1 147 ? -0.410 2.537 2.886 1.00 98.56 147 LEU A C 1
ATOM 1136 O O . LEU A 1 147 ? 0.212 2.489 1.830 1.00 98.56 147 LEU A O 1
ATOM 1140 N N . SER A 1 148 ? -0.617 3.685 3.530 1.00 98.50 148 SER A N 1
ATOM 1141 C CA . SER A 1 148 ? -0.127 4.974 3.049 1.00 98.50 148 SER A CA 1
ATOM 1142 C C . SER A 1 148 ? 1.407 5.037 2.997 1.00 98.50 148 SER A C 1
ATOM 1144 O O . SER A 1 148 ? 1.974 5.601 2.064 1.00 98.50 148 SER A O 1
ATOM 1146 N N . GLU A 1 149 ? 2.098 4.461 3.982 1.00 98.56 149 GLU A N 1
ATOM 1147 C CA . GLU A 1 149 ? 3.562 4.361 3.998 1.00 98.56 149 GLU A CA 1
ATOM 1148 C C . GLU A 1 149 ? 4.090 3.398 2.930 1.00 98.56 149 GLU A C 1
ATOM 1150 O O . GLU A 1 149 ? 5.094 3.711 2.286 1.00 98.56 149 GLU A O 1
ATOM 1155 N N . VAL A 1 150 ? 3.403 2.274 2.707 1.00 98.38 150 VAL A N 1
ATOM 1156 C CA . VAL A 1 150 ? 3.717 1.311 1.640 1.00 98.38 150 VAL A CA 1
ATOM 1157 C C . VAL A 1 150 ? 3.569 1.961 0.261 1.00 98.38 150 VAL A C 1
ATOM 1159 O O . VAL A 1 150 ? 4.508 1.921 -0.526 1.00 98.38 150 VAL A O 1
ATOM 1162 N N . GLU A 1 151 ? 2.459 2.655 -0.017 1.00 98.56 151 GLU A N 1
ATOM 1163 C CA . GLU A 1 151 ? 2.239 3.351 -1.300 1.00 98.56 151 GLU A CA 1
ATOM 1164 C C . GLU A 1 151 ? 3.277 4.444 -1.599 1.00 98.56 151 GLU A C 1
ATOM 1166 O O . GLU A 1 151 ? 3.489 4.806 -2.752 1.00 98.56 151 GLU A O 1
ATOM 1171 N N . ARG A 1 152 ? 3.927 4.988 -0.564 1.00 98.19 152 ARG A N 1
ATOM 1172 C CA . ARG A 1 152 ? 5.019 5.968 -0.692 1.00 98.19 152 ARG A CA 1
ATOM 1173 C C . ARG A 1 152 ? 6.412 5.329 -0.734 1.00 98.19 152 ARG A C 1
ATOM 1175 O O . ARG A 1 152 ? 7.409 6.053 -0.661 1.00 98.19 152 ARG A O 1
ATOM 1182 N N . GLY A 1 153 ? 6.502 3.998 -0.743 1.00 97.31 153 GLY A N 1
ATOM 1183 C CA . GLY A 1 153 ? 7.763 3.259 -0.693 1.00 97.31 153 GLY A CA 1
ATOM 1184 C C . GLY A 1 153 ? 8.574 3.492 0.585 1.00 97.31 153 GLY A C 1
ATOM 1185 O O . GLY A 1 153 ? 9.802 3.411 0.558 1.00 97.31 153 GLY A O 1
ATOM 1186 N N . GLN A 1 154 ? 7.917 3.840 1.697 1.00 97.25 154 GLN A N 1
ATOM 1187 C CA . GLN A 1 154 ? 8.572 4.036 2.998 1.00 97.25 154 GLN A CA 1
ATOM 1188 C C . GLN A 1 154 ? 8.659 2.735 3.798 1.00 97.25 154 GLN A C 1
ATOM 1190 O O . GLN A 1 154 ? 9.538 2.595 4.644 1.00 97.25 154 GLN A O 1
ATOM 1195 N N . LYS A 1 155 ? 7.763 1.782 3.523 1.00 97.31 155 LYS A N 1
ATOM 1196 C CA . LYS A 1 155 ? 7.749 0.453 4.137 1.00 97.31 155 LYS A CA 1
ATOM 1197 C C . LYS A 1 155 ? 7.693 -0.627 3.068 1.00 97.31 155 LYS A C 1
ATOM 1199 O O . LYS A 1 155 ? 6.995 -0.473 2.071 1.00 97.31 155 LYS A O 1
ATOM 1204 N N . GLU A 1 156 ? 8.414 -1.712 3.318 1.00 96.75 156 GLU A N 1
ATOM 1205 C CA . GLU A 1 156 ? 8.264 -2.965 2.581 1.00 96.75 156 GLU A CA 1
ATOM 1206 C C . GLU A 1 156 ? 7.034 -3.703 3.127 1.00 96.75 156 GLU A C 1
ATOM 1208 O O . GLU A 1 156 ? 6.846 -3.812 4.345 1.00 96.75 156 GLU A O 1
ATOM 1213 N N . ALA A 1 157 ? 6.181 -4.188 2.228 1.00 94.50 157 ALA A N 1
ATOM 1214 C CA . ALA A 1 157 ? 5.089 -5.082 2.588 1.00 94.50 157 ALA A CA 1
ATOM 1215 C C . ALA A 1 157 ? 5.602 -6.525 2.582 1.00 94.50 157 ALA A C 1
ATOM 1217 O O . ALA A 1 157 ? 6.341 -6.911 1.676 1.00 94.50 157 ALA A O 1
ATOM 1218 N N . SER A 1 158 ? 5.196 -7.335 3.565 1.00 96.81 158 SER A N 1
ATOM 1219 C CA . SER A 1 158 ? 5.445 -8.778 3.486 1.00 96.81 158 SER A CA 1
ATOM 1220 C C . SER A 1 158 ? 4.687 -9.377 2.298 1.00 96.81 158 SER A C 1
ATOM 1222 O O . SER A 1 158 ? 3.708 -8.795 1.817 1.00 96.81 158 SER A O 1
ATOM 1224 N N . SER A 1 159 ? 5.105 -10.555 1.835 1.00 95.81 159 SER A N 1
ATOM 1225 C CA . SER A 1 159 ? 4.440 -11.249 0.730 1.00 95.81 159 SER A CA 1
ATOM 1226 C C . SER A 1 159 ? 2.958 -11.516 1.026 1.00 95.81 159 SER A C 1
ATOM 1228 O O . SER A 1 159 ? 2.114 -11.313 0.156 1.00 95.81 159 SER A O 1
ATOM 1230 N N . GLU A 1 160 ? 2.614 -11.879 2.264 1.00 97.56 160 GLU A N 1
ATOM 1231 C CA . GLU A 1 160 ? 1.232 -12.091 2.713 1.00 97.56 160 GLU A CA 1
ATOM 1232 C C . GLU A 1 160 ? 0.413 -10.796 2.676 1.00 97.56 160 GLU A C 1
ATOM 1234 O O . GLU A 1 160 ? -0.739 -10.793 2.235 1.00 97.56 160 GLU A O 1
ATOM 1239 N N . LEU A 1 161 ? 1.004 -9.672 3.095 1.00 97.94 161 LEU A N 1
ATOM 1240 C CA . LEU A 1 161 ? 0.334 -8.372 3.047 1.00 97.94 161 LEU A CA 1
ATOM 1241 C C . LEU A 1 161 ? 0.149 -7.883 1.608 1.00 97.94 161 LEU A C 1
ATOM 1243 O O . LEU A 1 161 ? -0.902 -7.334 1.287 1.00 97.94 161 LEU A O 1
ATOM 1247 N N . LEU A 1 162 ? 1.117 -8.126 0.723 1.00 97.88 162 LEU A N 1
ATOM 1248 C CA . LEU A 1 162 ? 1.000 -7.852 -0.713 1.00 97.88 162 LEU A CA 1
ATOM 1249 C C . LEU A 1 162 ? -0.158 -8.632 -1.349 1.00 97.88 162 LEU A C 1
ATOM 1251 O O . LEU A 1 162 ? -0.957 -8.051 -2.089 1.00 97.88 162 LEU A O 1
ATOM 1255 N N . VAL A 1 163 ? -0.304 -9.918 -1.016 1.00 98.31 163 VAL A N 1
ATOM 1256 C CA . VAL A 1 163 ? -1.459 -10.735 -1.433 1.00 98.31 163 VAL A CA 1
ATOM 1257 C C . VAL A 1 163 ? -2.766 -10.137 -0.901 1.00 98.31 163 VAL A C 1
ATOM 1259 O O . VAL A 1 163 ? -3.713 -9.957 -1.663 1.00 98.31 163 VAL A O 1
ATOM 1262 N N . SER A 1 164 ? -2.819 -9.770 0.382 1.00 98.44 164 SER A N 1
ATOM 1263 C CA . SER A 1 164 ? -4.022 -9.184 0.990 1.00 98.44 164 SER A CA 1
ATOM 1264 C C . SER A 1 164 ? -4.432 -7.859 0.328 1.00 98.44 164 SER A C 1
ATOM 1266 O O . SER A 1 164 ? -5.602 -7.645 0.003 1.00 98.44 164 SER A O 1
ATOM 1268 N N . ILE A 1 165 ? -3.464 -6.976 0.062 1.00 98.50 165 ILE A N 1
ATOM 1269 C CA . ILE A 1 165 ? -3.699 -5.672 -0.571 1.00 98.50 165 ILE A CA 1
ATOM 1270 C C . ILE A 1 165 ? -4.148 -5.841 -2.029 1.00 98.50 165 ILE A C 1
ATOM 1272 O O . ILE A 1 165 ? -5.108 -5.195 -2.445 1.00 98.50 165 ILE A O 1
ATOM 1276 N N . THR A 1 166 ? -3.496 -6.711 -2.806 1.00 98.19 166 THR A N 1
ATOM 1277 C CA . THR A 1 166 ? -3.883 -6.973 -4.208 1.00 98.19 166 THR A CA 1
ATOM 1278 C C . THR A 1 166 ? -5.280 -7.587 -4.302 1.00 98.19 166 THR A C 1
ATOM 1280 O O . THR A 1 166 ? -6.097 -7.129 -5.104 1.00 98.19 166 THR A O 1
ATOM 1283 N N . HIS A 1 167 ? -5.618 -8.510 -3.398 1.00 98.31 167 HIS A N 1
ATOM 1284 C CA . HIS A 1 167 ? -6.972 -9.046 -3.275 1.00 98.31 167 HIS A CA 1
ATOM 1285 C C . HIS A 1 167 ? -8.002 -7.957 -2.922 1.00 98.31 167 HIS A C 1
ATOM 1287 O O . HIS A 1 167 ? -9.044 -7.859 -3.567 1.00 98.31 167 HIS A O 1
ATOM 1293 N N . ALA A 1 168 ? -7.698 -7.074 -1.964 1.00 98.38 168 ALA A N 1
ATOM 1294 C CA . ALA A 1 168 ? -8.557 -5.940 -1.607 1.00 98.38 168 ALA A CA 1
ATOM 1295 C C . ALA A 1 168 ? -8.757 -4.938 -2.760 1.00 98.38 168 ALA A C 1
ATOM 1297 O O . ALA A 1 168 ? -9.822 -4.320 -2.877 1.00 98.38 168 ALA A O 1
ATOM 1298 N N . LEU A 1 169 ? -7.744 -4.785 -3.616 1.00 98.25 169 LEU A N 1
ATOM 1299 C CA . LEU A 1 169 ? -7.802 -3.995 -4.844 1.00 98.25 169 LEU A CA 1
ATOM 1300 C C . LEU A 1 169 ? -8.594 -4.688 -5.958 1.00 98.25 169 LEU A C 1
ATOM 1302 O O . LEU A 1 169 ? -9.036 -4.001 -6.873 1.00 98.25 169 LEU A O 1
ATOM 1306 N N . GLY A 1 170 ? -8.848 -5.995 -5.867 1.00 97.81 170 GLY A N 1
ATOM 1307 C CA . GLY A 1 170 ? -9.538 -6.762 -6.905 1.00 97.81 170 GLY A CA 1
ATOM 1308 C C . GLY A 1 170 ? -8.645 -7.107 -8.099 1.00 97.81 170 GLY A C 1
ATOM 1309 O O . GLY A 1 170 ? -9.151 -7.283 -9.203 1.00 97.81 170 GLY A O 1
ATOM 1310 N N . VAL A 1 171 ? -7.329 -7.190 -7.890 1.00 97.81 171 VAL A N 1
ATOM 1311 C CA . VAL A 1 171 ? -6.348 -7.574 -8.916 1.00 97.81 171 VAL A CA 1
ATOM 1312 C C . VAL A 1 171 ? -5.618 -8.849 -8.509 1.00 97.81 171 VAL A C 1
ATOM 1314 O O . VAL A 1 171 ? -5.421 -9.117 -7.323 1.00 97.81 171 VAL A O 1
ATOM 1317 N N . ARG A 1 172 ? -5.178 -9.648 -9.486 1.00 98.00 172 ARG A N 1
ATOM 1318 C CA . ARG A 1 172 ? -4.334 -10.816 -9.201 1.00 98.00 172 ARG A CA 1
ATOM 1319 C C . ARG A 1 172 ? -2.915 -10.351 -8.884 1.00 98.00 172 ARG A C 1
ATOM 1321 O O . ARG A 1 172 ? -2.406 -9.436 -9.531 1.00 98.00 172 ARG A O 1
ATOM 1328 N N . LEU A 1 173 ? -2.245 -11.025 -7.946 1.00 97.94 173 LEU A N 1
ATOM 1329 C CA . LEU A 1 173 ? -0.854 -10.713 -7.599 1.00 97.94 173 LEU A CA 1
ATOM 1330 C C . LEU A 1 173 ? 0.071 -10.785 -8.827 1.00 97.94 173 LEU A C 1
ATOM 1332 O O . LEU A 1 173 ? 0.907 -9.909 -9.006 1.00 97.94 173 LEU A O 1
ATOM 1336 N N . SER A 1 174 ? -0.113 -11.778 -9.704 1.00 98.25 174 SER A N 1
ATOM 1337 C CA . SER A 1 174 ? 0.671 -11.920 -10.938 1.00 98.25 174 SER A CA 1
ATOM 1338 C C . SER A 1 174 ? 0.570 -10.699 -11.852 1.00 98.25 174 SER A C 1
ATOM 1340 O O . SER A 1 174 ? 1.575 -10.272 -12.407 1.00 98.25 174 SER A O 1
ATOM 1342 N N . ASP A 1 175 ? -0.626 -10.118 -11.985 1.00 98.31 175 ASP A N 1
ATOM 1343 C CA . ASP A 1 175 ? -0.852 -8.954 -12.847 1.00 98.31 175 ASP A CA 1
ATOM 1344 C C . ASP A 1 175 ? -0.135 -7.725 -12.288 1.00 98.31 175 ASP A C 1
ATOM 1346 O O . ASP A 1 175 ? 0.509 -6.989 -13.031 1.00 98.31 175 ASP A O 1
ATOM 1350 N N . MET A 1 176 ? -0.184 -7.544 -10.966 1.00 97.88 176 MET A N 1
ATOM 1351 C CA . MET A 1 176 ? 0.566 -6.492 -10.281 1.00 97.88 176 MET A CA 1
ATOM 1352 C C . MET A 1 176 ? 2.081 -6.679 -10.450 1.00 97.88 176 MET A C 1
ATOM 1354 O O . MET A 1 176 ? 2.776 -5.720 -10.773 1.00 97.88 176 MET A O 1
ATOM 1358 N N . LEU A 1 177 ? 2.592 -7.906 -10.307 1.00 98.25 177 LEU A N 1
ATOM 1359 C CA . LEU A 1 177 ? 4.019 -8.198 -10.473 1.00 98.25 177 LEU A CA 1
ATOM 1360 C C . LEU A 1 177 ? 4.506 -7.983 -11.912 1.00 98.25 177 LEU A C 1
ATOM 1362 O O . LEU A 1 177 ? 5.626 -7.516 -12.096 1.00 98.25 177 LEU A O 1
ATOM 1366 N N . MET A 1 178 ? 3.677 -8.256 -12.926 1.00 98.62 178 MET A N 1
ATOM 1367 C CA . MET A 1 178 ? 4.003 -7.907 -14.316 1.00 98.62 178 MET A CA 1
ATOM 1368 C C . MET A 1 178 ? 4.141 -6.389 -14.492 1.00 98.62 178 MET A C 1
ATOM 1370 O O . MET A 1 178 ? 5.123 -5.934 -15.070 1.00 98.62 178 MET A O 1
ATOM 1374 N N . MET A 1 179 ? 3.230 -5.595 -13.916 1.00 98.12 179 MET A N 1
ATOM 1375 C CA . MET A 1 179 ? 3.338 -4.127 -13.943 1.00 98.12 179 MET A CA 1
ATOM 1376 C C . MET A 1 179 ? 4.596 -3.628 -13.222 1.00 98.12 179 MET A C 1
ATOM 1378 O O . MET A 1 179 ? 5.242 -2.689 -13.681 1.00 98.12 179 MET A O 1
ATOM 1382 N N . VAL A 1 180 ? 4.959 -4.250 -12.097 1.00 97.88 180 VAL A N 1
ATOM 1383 C CA . VAL A 1 180 ? 6.208 -3.948 -11.380 1.00 97.88 180 VAL A CA 1
ATOM 1384 C C . VAL A 1 180 ? 7.416 -4.261 -12.255 1.00 97.88 180 VAL A C 1
ATOM 1386 O O . VAL A 1 180 ? 8.302 -3.421 -12.364 1.00 97.88 180 VAL A O 1
ATOM 1389 N N . ALA A 1 181 ? 7.446 -5.427 -12.903 1.00 97.75 181 ALA A N 1
ATOM 1390 C CA . ALA A 1 181 ? 8.534 -5.814 -13.797 1.00 97.75 181 ALA A CA 1
ATOM 1391 C C . ALA A 1 181 ? 8.692 -4.829 -14.967 1.00 97.75 181 ALA A C 1
ATOM 1393 O O . ALA A 1 181 ? 9.814 -4.446 -15.292 1.00 97.75 181 ALA A O 1
ATOM 1394 N N . ASP A 1 182 ? 7.586 -4.359 -15.550 1.00 97.56 182 ASP A N 1
ATOM 1395 C CA . ASP A 1 182 ? 7.619 -3.331 -16.594 1.00 97.56 182 ASP A C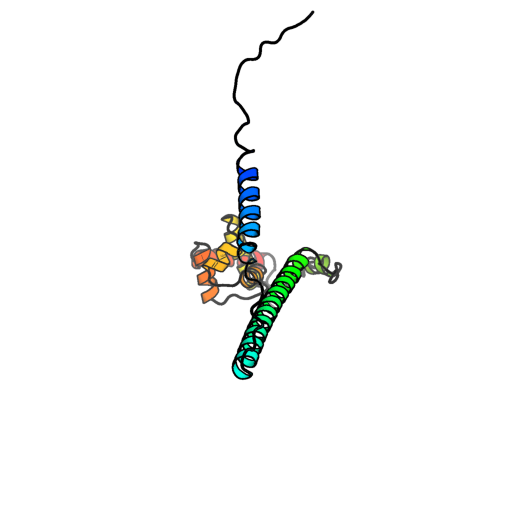A 1
ATOM 1396 C C . ASP A 1 182 ? 8.235 -2.018 -16.085 1.00 97.56 182 ASP A C 1
ATOM 1398 O O . ASP A 1 182 ? 9.095 -1.446 -16.752 1.00 97.56 182 ASP A O 1
ATOM 1402 N N . ARG A 1 183 ? 7.882 -1.577 -14.870 1.00 95.62 183 ARG A N 1
ATOM 1403 C CA . ARG A 1 183 ? 8.472 -0.375 -14.252 1.00 95.62 183 ARG A CA 1
ATOM 1404 C C . ARG A 1 183 ? 9.933 -0.534 -13.866 1.00 95.62 183 ARG A C 1
ATOM 1406 O O . ARG A 1 183 ? 10.691 0.426 -13.973 1.00 95.62 183 ARG A O 1
ATOM 1413 N N . VAL A 1 184 ? 10.340 -1.723 -13.434 1.00 95.06 184 VAL A N 1
ATOM 1414 C CA . VAL A 1 184 ? 11.755 -2.033 -13.201 1.00 95.06 184 VAL A CA 1
ATOM 1415 C C . VAL A 1 184 ? 12.523 -1.936 -14.516 1.00 95.06 184 VAL A C 1
ATOM 1417 O O . VAL A 1 184 ? 13.524 -1.232 -14.558 1.00 95.06 184 VAL A O 1
ATOM 1420 N N . ARG A 1 185 ? 12.016 -2.534 -15.602 1.00 94.25 185 ARG A N 1
ATOM 1421 C CA . ARG A 1 185 ? 12.641 -2.465 -16.932 1.00 94.25 185 ARG A CA 1
ATOM 1422 C C . ARG A 1 185 ? 12.789 -1.024 -17.428 1.00 94.25 185 ARG A C 1
ATOM 1424 O O . ARG A 1 185 ? 13.829 -0.662 -17.971 1.00 94.25 185 ARG A O 1
ATOM 1431 N N . GLU A 1 186 ? 11.765 -0.193 -17.232 1.00 91.31 186 GLU A N 1
ATOM 1432 C CA . GLU A 1 186 ? 11.829 1.242 -17.542 1.00 91.31 186 GLU A CA 1
ATOM 1433 C C . GLU A 1 186 ? 12.931 1.939 -16.727 1.00 91.31 186 GLU A C 1
ATOM 1435 O O . GLU A 1 186 ? 13.757 2.653 -17.295 1.00 91.31 186 GLU A O 1
ATOM 1440 N N . ALA A 1 187 ? 12.999 1.683 -15.419 1.00 89.12 187 ALA A N 1
ATOM 1441 C CA . ALA A 1 187 ? 14.017 2.263 -14.547 1.00 89.12 187 ALA A CA 1
ATOM 1442 C C . ALA A 1 187 ? 15.445 1.797 -14.899 1.00 89.12 187 ALA A C 1
ATOM 1444 O O . ALA A 1 187 ? 16.362 2.612 -14.924 1.00 89.12 187 ALA A O 1
ATOM 1445 N N . GLU A 1 188 ? 15.636 0.518 -15.233 1.00 88.19 188 GLU A N 1
ATOM 1446 C CA . GLU A 1 188 ? 16.919 -0.041 -15.690 1.00 88.19 188 GLU A CA 1
ATOM 1447 C C . GLU A 1 188 ? 17.372 0.560 -17.022 1.00 88.19 188 GLU A C 1
ATOM 1449 O O . GLU A 1 188 ? 18.560 0.769 -17.238 1.00 88.19 188 GLU A O 1
ATOM 1454 N N . SER A 1 189 ? 16.437 0.868 -17.924 1.00 85.25 189 SER A N 1
ATOM 1455 C CA . SER A 1 189 ? 16.773 1.531 -19.189 1.00 85.25 189 SER A CA 1
ATOM 1456 C C . SER A 1 189 ? 17.164 3.003 -19.012 1.00 85.25 189 SER A C 1
ATOM 1458 O O . SER A 1 189 ? 17.914 3.539 -19.827 1.00 85.25 189 SER A O 1
ATOM 1460 N N . ALA A 1 190 ? 16.675 3.650 -17.948 1.00 80.75 190 ALA A N 1
ATOM 1461 C CA . ALA A 1 190 ? 16.968 5.044 -17.622 1.00 80.75 190 ALA A CA 1
ATOM 1462 C C . ALA A 1 190 ? 18.286 5.216 -16.849 1.00 80.75 190 ALA A C 1
ATOM 1464 O O . ALA A 1 190 ? 18.918 6.264 -16.953 1.00 80.75 190 ALA A O 1
ATOM 1465 N N . THR A 1 191 ? 18.709 4.194 -16.102 1.00 69.25 191 THR A N 1
ATOM 1466 C CA . THR A 1 191 ? 19.995 4.155 -15.398 1.00 69.25 191 THR A CA 1
ATOM 1467 C C . THR A 1 191 ? 20.892 3.124 -16.085 1.00 69.25 191 THR A C 1
ATOM 1469 O O . THR A 1 191 ? 20.762 1.935 -15.793 1.00 69.25 191 THR A O 1
ATOM 1472 N N . PRO A 1 192 ? 21.805 3.532 -16.992 1.00 59.59 192 PRO A N 1
ATOM 1473 C CA . PRO A 1 192 ? 22.699 2.599 -17.661 1.00 59.59 192 PRO A CA 1
ATOM 1474 C C . PRO A 1 192 ? 23.449 1.786 -16.610 1.00 59.59 192 PRO A C 1
ATOM 1476 O O . PRO A 1 192 ? 24.147 2.339 -15.759 1.00 59.59 192 PRO A O 1
ATOM 1479 N N . MET A 1 193 ? 23.279 0.468 -16.648 1.00 58.78 193 MET A N 1
ATOM 1480 C CA . MET A 1 193 ? 23.955 -0.437 -15.734 1.00 58.78 193 MET A CA 1
ATOM 1481 C C . MET A 1 193 ? 25.463 -0.333 -15.999 1.00 58.78 193 MET A C 1
ATOM 1483 O O . MET A 1 193 ? 25.968 -0.892 -16.971 1.00 58.78 193 MET A O 1
ATOM 1487 N N . SER A 1 194 ? 26.185 0.421 -15.166 1.00 57.34 194 SER A N 1
ATOM 1488 C CA . SER A 1 194 ? 27.646 0.376 -15.128 1.00 57.34 194 SER A CA 1
ATOM 1489 C C . SER A 1 194 ? 28.036 -0.968 -14.522 1.00 57.34 194 SER A C 1
ATOM 1491 O O . SER A 1 194 ? 28.194 -1.105 -13.309 1.00 57.34 194 SER A O 1
ATOM 1493 N N . ILE A 1 195 ? 28.072 -2.001 -15.363 1.00 54.41 195 ILE A N 1
ATOM 1494 C CA . ILE A 1 195 ? 28.666 -3.284 -15.007 1.00 54.41 195 ILE A CA 1
ATOM 1495 C C . ILE A 1 195 ? 30.179 -3.072 -15.097 1.00 54.41 195 ILE A C 1
ATOM 1497 O O . ILE A 1 195 ? 30.741 -3.078 -16.193 1.00 54.41 195 ILE A O 1
ATOM 1501 N N . ALA A 1 196 ? 30.798 -2.791 -13.951 1.00 38.06 196 ALA A N 1
ATOM 1502 C CA . ALA A 1 196 ? 32.247 -2.810 -13.770 1.00 38.06 196 ALA A CA 1
ATOM 1503 C C . ALA A 1 196 ? 32.724 -4.224 -13.416 1.00 38.06 196 ALA A C 1
ATOM 1505 O O . ALA A 1 196 ? 32.000 -4.911 -12.656 1.00 38.06 196 ALA A O 1
#

Radius of gyration: 33.04 Å; chains: 1; bounding box: 81×63×89 Å

InterPro domains:
  IPR001387 Cro/C1-type, helix-turn-helix domain [PF01381] (122-174)
  IPR001387 Cro/C1-type, helix-turn-helix domain [PS50943] (122-176)
  IPR001387 Cro/C1-type, helix-turn-helix domain [SM00530] (121-176)
  IPR001387 Cro/C1-type, helix-turn-helix domain [cd00093] (119-175)
  IPR010982 Lambda repressor-like, DNA-binding domain superfamily [G3DSA:1.10.260.40] (106-187)
  IPR010982 Lambda repressor-like, DNA-binding domain superfamily [SSF47413] (114-179)